Protein AF-E7G4P4-F1 (afdb_monomer_lite)

pLDDT: mean 81.63, std 19.31, range [31.91, 98.56]

Organism: NCBI:txid710394

Foldseek 3Di:
DDDDDPPPPPPPDPDPLNVQLPQQDDPVLCVVCVVVVCVLCVPVCVQDDPNHGNQLVSLVSCVVSVNHAWFAPDFDKAKEKEKEQFDQVLRVQLVCVLCVVVVDPDWDWPDWDDDDRMIMTMIIDGDRTHPSVNSSQVSSVVQQWHFPDKGDPDSRYIYTYTYHGDGHGVQADEDDPDPDDDDDDDQFDKHKHFDQDDDDDDDDDPDPQWDWDKDWGDDVVIIIIIGTDDDPDDDD

Structure (mmCIF, N/CA/C/O backbone):
data_AF-E7G4P4-F1
#
_entry.id   AF-E7G4P4-F1
#
loop_
_atom_site.group_PDB
_atom_site.id
_atom_site.type_symbol
_atom_site.label_atom_id
_atom_site.label_alt_id
_atom_site.label_comp_id
_atom_site.label_asym_id
_atom_site.label_entity_id
_atom_site.label_seq_id
_atom_site.pdbx_PDB_ins_code
_atom_site.Cartn_x
_atom_site.Cartn_y
_atom_site.Cartn_z
_atom_site.occupancy
_atom_site.B_iso_or_equiv
_atom_site.auth_seq_id
_atom_site.auth_comp_id
_atom_site.auth_asym_id
_atom_site.auth_atom_id
_atom_site.pdbx_PDB_model_num
ATOM 1 N N . MET A 1 1 ? 10.201 -24.405 56.773 1.00 38.22 1 MET A N 1
ATOM 2 C CA . MET A 1 1 ? 10.790 -24.643 55.438 1.00 38.22 1 MET A CA 1
ATOM 3 C C . MET A 1 1 ? 9.794 -24.123 54.411 1.00 38.22 1 MET A C 1
ATOM 5 O O . MET A 1 1 ? 8.608 -24.367 54.572 1.00 38.22 1 MET A O 1
ATOM 9 N N . VAL A 1 2 ? 10.263 -23.269 53.507 1.00 36.47 2 VAL A N 1
ATOM 10 C CA . VAL A 1 2 ? 9.512 -22.220 52.792 1.00 36.47 2 VAL A CA 1
ATOM 11 C C . VAL A 1 2 ? 8.480 -22.779 51.802 1.00 36.47 2 VAL A C 1
ATOM 13 O O . VAL A 1 2 ? 8.811 -23.623 50.976 1.00 36.47 2 VAL A O 1
ATOM 16 N N . LEU A 1 3 ? 7.244 -22.274 51.875 1.00 40.88 3 LEU A N 1
ATOM 17 C CA . LEU A 1 3 ? 6.165 -22.530 50.916 1.00 40.88 3 LEU A CA 1
ATOM 18 C C . LEU A 1 3 ? 6.365 -21.596 49.709 1.00 40.88 3 LEU A C 1
ATOM 20 O O . LEU A 1 3 ? 6.259 -20.376 49.831 1.00 40.88 3 LEU A O 1
ATOM 24 N N . LEU A 1 4 ? 6.736 -22.172 48.565 1.00 47.16 4 LEU A N 1
ATOM 25 C CA . LEU A 1 4 ? 7.008 -21.464 47.313 1.00 47.16 4 LEU A CA 1
ATOM 26 C C . LEU A 1 4 ? 5.696 -20.943 46.704 1.00 47.16 4 LEU A C 1
ATOM 28 O O . LEU A 1 4 ? 4.878 -21.714 46.208 1.00 47.16 4 LEU A O 1
ATOM 32 N N . ILE A 1 5 ? 5.504 -19.625 46.726 1.00 53.06 5 ILE A N 1
ATOM 33 C CA . ILE A 1 5 ? 4.454 -18.937 45.971 1.00 53.06 5 ILE A CA 1
ATOM 34 C C . ILE A 1 5 ? 4.956 -18.799 44.529 1.00 53.06 5 ILE A C 1
ATOM 36 O O . ILE A 1 5 ? 5.750 -17.914 44.217 1.00 53.06 5 ILE A O 1
ATOM 40 N N . THR A 1 6 ? 4.519 -19.685 43.635 1.00 53.31 6 THR A N 1
ATOM 41 C CA . THR A 1 6 ? 4.706 -19.507 42.190 1.00 53.31 6 THR A CA 1
ATOM 42 C C . THR A 1 6 ? 3.737 -18.435 41.698 1.00 53.31 6 THR A C 1
ATOM 44 O O . THR A 1 6 ? 2.567 -18.712 41.432 1.00 53.31 6 THR A O 1
ATOM 47 N N . ALA A 1 7 ? 4.216 -17.195 41.606 1.00 50.81 7 ALA A N 1
ATOM 48 C CA . ALA A 1 7 ? 3.506 -16.111 40.943 1.00 50.81 7 ALA A CA 1
ATOM 49 C C . ALA A 1 7 ? 3.406 -16.423 39.442 1.00 50.81 7 ALA A C 1
ATOM 51 O O . ALA A 1 7 ? 4.393 -16.396 38.706 1.00 50.81 7 ALA A O 1
ATOM 52 N N . PHE A 1 8 ? 2.194 -16.748 39.003 1.00 47.47 8 PHE A N 1
ATOM 53 C CA . PHE A 1 8 ? 1.823 -16.869 37.603 1.00 47.47 8 PHE A CA 1
ATOM 54 C C . PHE A 1 8 ? 1.889 -15.465 36.985 1.00 47.47 8 PHE A C 1
ATOM 56 O O . PHE A 1 8 ? 0.953 -14.674 37.096 1.00 47.47 8 PHE A O 1
ATOM 63 N N . TYR A 1 9 ? 3.028 -15.119 36.384 1.00 44.81 9 TYR A N 1
ATOM 64 C CA . TYR A 1 9 ? 3.150 -13.924 35.558 1.00 44.81 9 TYR A CA 1
ATOM 65 C C . TYR A 1 9 ? 2.280 -14.123 34.310 1.00 44.81 9 TYR A C 1
ATOM 67 O O . TYR A 1 9 ? 2.738 -14.632 33.289 1.00 44.81 9 TYR A O 1
ATOM 75 N N . PHE A 1 10 ? 1.006 -13.725 34.388 1.00 39.53 10 PHE A N 1
ATOM 76 C CA . PHE A 1 10 ? 0.197 -13.435 33.207 1.00 39.53 10 PHE A CA 1
ATOM 77 C C . PHE A 1 10 ? 0.850 -12.249 32.495 1.00 39.53 10 PHE A C 1
ATOM 79 O O . PHE A 1 10 ? 0.545 -11.085 32.751 1.00 39.53 10 PHE A O 1
ATOM 86 N N . CYS A 1 11 ? 1.798 -12.546 31.613 1.00 37.88 11 CYS A N 1
ATOM 87 C CA . CYS A 1 11 ? 2.271 -11.581 30.646 1.00 37.88 11 CYS A CA 1
ATOM 88 C C . CYS A 1 11 ? 1.096 -11.334 29.691 1.00 37.88 11 CYS A C 1
ATOM 90 O O . CYS A 1 11 ? 0.783 -12.170 28.844 1.00 37.88 11 CYS A O 1
ATOM 92 N N . LEU A 1 12 ? 0.386 -10.220 29.892 1.00 42.09 12 LEU A N 1
ATOM 93 C CA . LEU A 1 12 ? -0.592 -9.675 28.953 1.00 42.09 12 LEU A CA 1
ATOM 94 C C . LEU A 1 12 ? 0.151 -9.294 27.667 1.00 42.09 12 LEU A C 1
ATOM 96 O O . LEU A 1 12 ? 0.474 -8.131 27.437 1.00 42.09 12 LEU A O 1
ATOM 100 N N . SER A 1 13 ? 0.468 -10.288 26.840 1.00 50.25 13 SER A N 1
ATOM 101 C CA . SER A 1 13 ? 0.932 -10.046 25.482 1.00 50.25 13 SER A CA 1
ATOM 102 C C . SER A 1 13 ? -0.248 -9.470 24.709 1.00 50.25 13 SER A C 1
ATOM 104 O O . SER A 1 13 ? -1.281 -10.125 24.548 1.00 50.25 13 SER A O 1
ATOM 106 N N . ALA A 1 14 ? -0.139 -8.207 24.305 1.00 60.22 14 ALA A N 1
ATOM 107 C CA . ALA A 1 14 ? -1.125 -7.596 23.434 1.00 60.22 14 ALA A CA 1
ATOM 108 C C . ALA A 1 14 ? -1.144 -8.367 22.106 1.00 60.22 14 ALA A C 1
ATOM 110 O O . ALA A 1 14 ? -0.128 -8.451 21.419 1.00 60.22 14 ALA A O 1
ATOM 111 N N . ASP A 1 15 ? -2.299 -8.928 21.751 1.00 87.19 15 ASP A N 1
ATOM 112 C CA . ASP A 1 15 ? -2.486 -9.643 20.490 1.00 87.19 15 ASP A CA 1
ATOM 113 C C . ASP A 1 15 ? -2.140 -8.728 19.298 1.00 87.19 15 ASP A C 1
ATOM 115 O O . ASP A 1 15 ? -2.551 -7.559 19.242 1.00 87.19 15 ASP A O 1
ATOM 119 N N . ALA A 1 16 ? -1.345 -9.239 18.355 1.00 93.00 16 ALA A N 1
ATOM 120 C CA . ALA A 1 16 ? -0.846 -8.465 17.219 1.00 93.00 16 ALA A CA 1
ATOM 121 C C . ALA A 1 16 ? -1.998 -7.963 16.334 1.00 93.00 16 ALA A C 1
ATOM 123 O O . ALA A 1 16 ? -1.958 -6.828 15.851 1.00 93.00 16 ALA A O 1
ATOM 124 N N . LEU A 1 17 ? -3.056 -8.769 16.187 1.00 95.75 17 LEU A N 1
ATOM 125 C CA . LEU A 1 17 ? -4.287 -8.391 15.498 1.00 95.75 17 LEU A CA 1
ATOM 126 C C . LEU A 1 17 ? -4.986 -7.218 16.199 1.00 95.75 17 LEU A C 1
ATOM 128 O O . LEU A 1 17 ? -5.250 -6.200 15.559 1.00 95.75 17 LEU A O 1
ATOM 132 N N . ASP A 1 18 ? -5.223 -7.306 17.511 1.00 94.62 18 ASP A N 1
ATOM 133 C CA . ASP A 1 18 ? -5.839 -6.214 18.283 1.00 94.62 18 ASP A CA 1
ATOM 134 C C . ASP A 1 18 ? -5.014 -4.919 18.204 1.00 94.62 18 ASP A C 1
ATOM 136 O O . ASP A 1 18 ? -5.563 -3.822 18.056 1.00 94.62 18 ASP A O 1
ATOM 140 N N . THR A 1 19 ? -3.687 -5.040 18.268 1.00 94.75 19 THR A N 1
ATOM 141 C CA . THR A 1 19 ? -2.756 -3.913 18.127 1.00 94.75 19 THR A CA 1
ATOM 142 C C . THR A 1 19 ? -2.859 -3.288 16.737 1.00 94.75 19 THR A C 1
ATOM 144 O O . THR A 1 19 ? -2.968 -2.065 16.611 1.00 94.75 19 THR A O 1
ATOM 147 N N . LYS A 1 20 ? -2.903 -4.114 15.685 1.00 96.38 20 LYS A N 1
ATOM 148 C CA . LYS A 1 20 ? -3.058 -3.648 14.306 1.00 96.38 20 LYS A CA 1
ATOM 149 C C . LYS A 1 20 ? -4.397 -2.945 14.097 1.00 96.38 20 LYS A C 1
ATOM 151 O O . LYS A 1 20 ? -4.401 -1.835 13.573 1.00 96.38 20 LYS A O 1
ATOM 156 N N . ILE A 1 21 ? -5.508 -3.522 14.555 1.00 96.06 21 ILE A N 1
ATOM 157 C CA . ILE A 1 21 ? -6.842 -2.909 14.457 1.00 96.06 21 ILE A CA 1
ATOM 158 C C . ILE A 1 21 ? -6.844 -1.522 15.108 1.00 96.06 21 ILE A C 1
ATOM 160 O O . ILE A 1 21 ? -7.229 -0.544 14.467 1.00 96.06 21 ILE A O 1
ATOM 164 N N . LYS A 1 22 ? -6.352 -1.416 16.350 1.00 94.25 22 LYS A N 1
ATOM 165 C CA . LYS A 1 22 ? -6.259 -0.135 17.068 1.00 94.25 22 LYS A CA 1
ATOM 166 C C . LYS A 1 22 ? -5.391 0.878 16.327 1.00 94.25 22 LYS A C 1
ATOM 168 O O . LYS A 1 22 ? -5.732 2.049 16.307 1.00 94.25 22 LYS A O 1
ATOM 173 N N . SER A 1 23 ? -4.307 0.444 15.683 1.00 93.56 23 SER A N 1
ATOM 174 C CA . SER A 1 23 ? -3.418 1.346 14.937 1.00 93.56 23 SER A CA 1
ATOM 175 C C . SER A 1 23 ? -4.039 1.957 13.669 1.00 93.56 23 SER A C 1
ATOM 177 O O . SER A 1 23 ? -3.471 2.887 13.106 1.00 93.56 23 SER A O 1
ATOM 179 N N . LEU A 1 24 ? -5.185 1.447 13.198 1.00 95.44 24 LEU A N 1
ATOM 180 C CA . LEU A 1 24 ? -5.845 1.893 11.961 1.00 95.44 24 LEU A CA 1
ATOM 181 C C . LEU A 1 24 ? -7.046 2.821 12.199 1.00 95.44 24 LEU A C 1
ATOM 183 O O . LEU A 1 24 ? -7.685 3.275 11.242 1.00 95.44 24 LEU A O 1
ATOM 187 N N . MET A 1 25 ? -7.351 3.133 13.457 1.00 92.31 25 MET A N 1
ATOM 188 C CA . MET A 1 25 ? -8.482 3.972 13.838 1.00 92.31 25 MET A CA 1
ATOM 189 C C . MET A 1 25 ? -8.185 4.771 15.104 1.00 92.31 25 MET A C 1
ATOM 191 O O . MET A 1 25 ? -7.357 4.395 15.925 1.00 92.31 25 MET A O 1
ATOM 195 N N . ASP A 1 26 ? -8.898 5.875 15.282 1.00 90.50 26 ASP A N 1
ATOM 196 C CA . ASP A 1 26 ? -8.705 6.717 16.457 1.00 90.50 26 ASP A CA 1
ATOM 197 C C . ASP A 1 26 ? -9.340 6.057 17.696 1.00 90.50 26 ASP A C 1
ATOM 199 O O . ASP A 1 26 ? -10.330 5.323 17.597 1.00 90.50 26 ASP A O 1
ATOM 203 N N . HIS A 1 27 ? -8.791 6.339 18.881 1.00 91.81 27 HIS A N 1
ATOM 204 C CA . HIS A 1 27 ? -9.183 5.676 20.130 1.00 91.81 27 HIS A CA 1
ATOM 205 C C . HIS A 1 27 ? -10.694 5.743 20.403 1.00 91.81 27 HIS A C 1
ATOM 207 O O . HIS A 1 27 ? -11.305 4.738 20.759 1.00 91.81 27 HIS A O 1
ATOM 213 N N . THR A 1 28 ? -11.319 6.904 20.201 1.00 92.94 28 THR A N 1
ATOM 214 C CA . THR A 1 28 ? -12.768 7.083 20.377 1.00 92.94 28 THR A CA 1
ATOM 215 C C . THR A 1 28 ? -13.574 6.185 19.445 1.00 92.94 28 THR A C 1
ATOM 217 O O . THR A 1 28 ? -14.478 5.501 19.913 1.00 92.94 28 THR A O 1
ATOM 220 N N . PHE A 1 29 ? -13.214 6.110 18.159 1.00 93.38 29 PHE A N 1
ATOM 221 C CA . PHE A 1 29 ? -13.896 5.237 17.200 1.00 93.38 29 PHE A CA 1
ATOM 222 C C . PHE A 1 29 ? -13.772 3.759 17.592 1.00 93.38 29 PHE A 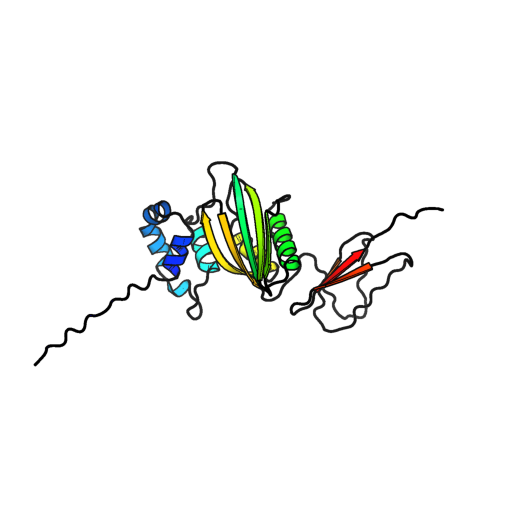C 1
ATOM 224 O O . PHE A 1 29 ? -14.764 3.031 17.541 1.00 93.38 29 PHE A O 1
ATOM 231 N N . TYR A 1 30 ? -12.586 3.331 18.043 1.00 95.19 30 TYR A N 1
ATOM 232 C CA . TYR A 1 30 ? -12.377 1.973 18.549 1.00 95.19 30 TYR A CA 1
ATOM 233 C C . TYR A 1 30 ? -13.266 1.674 19.761 1.00 95.19 30 TYR A C 1
ATOM 235 O O . TYR A 1 30 ? -13.955 0.657 19.772 1.00 95.19 30 TYR A O 1
ATOM 243 N N . GLN A 1 31 ? -13.288 2.553 20.770 1.00 95.75 31 GLN A N 1
ATOM 244 C CA . GLN A 1 31 ? -14.077 2.318 21.984 1.00 95.75 31 GLN A CA 1
ATOM 245 C C . GLN A 1 31 ? -15.579 2.281 21.693 1.00 95.75 31 GLN A C 1
ATOM 247 O O . GLN A 1 31 ? -16.265 1.379 22.170 1.00 95.75 31 GLN A O 1
ATOM 252 N N . THR A 1 32 ? -16.083 3.200 20.863 1.00 96.81 32 THR A N 1
ATOM 253 C CA . THR A 1 32 ? -17.497 3.224 20.459 1.00 96.81 32 THR A CA 1
ATOM 254 C C . THR A 1 32 ? -17.913 1.934 19.750 1.00 96.81 32 THR A C 1
ATOM 256 O O . THR A 1 32 ? -19.022 1.452 19.961 1.00 96.81 32 THR A O 1
ATOM 259 N N . ASN A 1 33 ? -17.023 1.340 18.949 1.00 97.00 33 ASN A N 1
ATOM 260 C CA . ASN A 1 33 ? -17.323 0.151 18.149 1.00 97.00 33 ASN A CA 1
ATOM 261 C C . ASN A 1 33 ? -16.757 -1.153 18.735 1.00 97.00 33 ASN A C 1
ATOM 263 O O . ASN A 1 33 ? -16.808 -2.190 18.075 1.00 97.00 33 ASN A O 1
ATOM 267 N N . LYS A 1 34 ? -16.233 -1.141 19.967 1.00 96.44 34 LYS A N 1
ATOM 268 C CA . LYS A 1 34 ? -15.442 -2.244 20.539 1.00 96.44 34 LYS A CA 1
ATOM 269 C C . LYS A 1 34 ? -16.142 -3.600 20.465 1.00 96.44 34 LYS A C 1
ATOM 271 O O . LYS A 1 34 ? -15.544 -4.571 20.012 1.00 96.44 34 LYS A O 1
ATOM 276 N N . ASN A 1 35 ? -17.412 -3.664 20.861 1.00 97.44 35 ASN A N 1
ATOM 277 C CA . ASN A 1 35 ? -18.180 -4.913 20.860 1.00 97.44 35 ASN A CA 1
ATOM 278 C C . ASN A 1 35 ? -18.401 -5.449 19.437 1.00 97.44 35 ASN A C 1
ATOM 280 O O . ASN A 1 35 ? -18.375 -6.658 19.211 1.00 97.44 35 ASN A O 1
ATOM 284 N N . PHE A 1 36 ? -18.604 -4.554 18.467 1.00 97.81 36 PHE A N 1
ATOM 285 C CA . PHE A 1 36 ? -18.764 -4.940 17.070 1.00 97.81 36 PHE A CA 1
ATOM 286 C C . PHE A 1 36 ? -17.437 -5.414 16.472 1.00 97.81 36 PHE A C 1
ATOM 288 O O . PHE A 1 36 ? -17.399 -6.476 15.858 1.00 97.81 36 PHE A O 1
ATOM 295 N N . ILE A 1 37 ? -16.336 -4.709 16.750 1.00 97.38 37 ILE A N 1
ATOM 296 C CA . ILE A 1 37 ? -14.979 -5.129 16.376 1.00 97.38 37 ILE A CA 1
ATOM 297 C C . ILE A 1 37 ? -14.689 -6.530 16.930 1.00 97.38 37 ILE A C 1
ATOM 299 O O . ILE A 1 37 ? -14.308 -7.420 16.179 1.00 97.38 37 ILE A O 1
ATOM 303 N N . GLN A 1 38 ? -14.939 -6.774 18.218 1.00 96.19 38 GLN A N 1
ATOM 304 C CA . GLN A 1 38 ? -14.729 -8.095 18.824 1.00 96.19 38 GLN A CA 1
ATOM 305 C C . GLN A 1 38 ? -15.545 -9.199 18.144 1.00 96.19 38 GLN A C 1
ATOM 307 O O . GLN A 1 38 ? -15.068 -10.323 18.015 1.00 96.19 38 GLN A O 1
ATOM 312 N N . ARG A 1 39 ? -16.757 -8.887 17.672 1.00 97.44 39 ARG A N 1
ATOM 313 C CA . ARG A 1 39 ? -17.583 -9.834 16.918 1.00 97.44 39 ARG A CA 1
ATOM 314 C C . ARG A 1 39 ? -16.999 -10.120 15.534 1.00 97.44 39 ARG A C 1
ATOM 316 O O . ARG A 1 39 ? -16.862 -11.291 15.184 1.00 97.44 39 ARG A O 1
ATOM 323 N N . VAL A 1 40 ? -16.625 -9.080 14.784 1.00 97.69 40 VAL A N 1
ATOM 324 C CA . VAL A 1 40 ? -16.016 -9.199 13.444 1.00 97.69 40 VAL A CA 1
ATOM 325 C C . VAL A 1 40 ? -14.713 -10.003 13.497 1.00 97.69 40 VAL A C 1
ATOM 327 O O . VAL A 1 40 ? -14.482 -10.855 12.646 1.00 97.69 40 VAL A O 1
ATOM 330 N N . PHE A 1 41 ? -13.893 -9.790 14.528 1.00 96.94 41 PHE A N 1
ATOM 331 C CA . PHE A 1 41 ? -12.584 -10.432 14.700 1.00 96.94 41 PHE A CA 1
ATOM 332 C C . PHE A 1 41 ? -12.595 -11.584 15.720 1.00 96.94 41 PHE A C 1
ATOM 334 O O . PHE A 1 41 ? -11.561 -11.926 16.290 1.00 96.94 41 PHE A O 1
ATOM 341 N N . SER A 1 42 ? -13.759 -12.195 15.957 1.00 95.50 42 SER A N 1
ATOM 342 C CA . SER A 1 42 ? -13.934 -13.292 16.923 1.00 95.50 42 SER A CA 1
ATOM 343 C C . SER A 1 42 ? -13.109 -14.535 16.575 1.00 95.50 42 SER A C 1
ATOM 345 O O . SER A 1 42 ? -12.540 -15.173 17.458 1.00 95.50 42 SER A O 1
ATOM 347 N N . HIS A 1 43 ? -12.994 -14.849 15.284 1.00 95.19 43 HIS A N 1
ATOM 348 C CA . HIS A 1 43 ? -12.211 -15.972 14.771 1.00 95.19 43 HIS A CA 1
ATOM 349 C C . HIS A 1 43 ? -10.796 -15.506 14.413 1.00 95.19 43 HIS A C 1
ATOM 351 O O . HIS A 1 43 ? -10.445 -15.396 13.238 1.00 95.19 43 HIS A O 1
ATOM 357 N N . LYS A 1 44 ? -9.990 -15.188 15.434 1.00 94.62 44 LYS A N 1
ATOM 358 C CA . LYS A 1 44 ? -8.666 -14.561 15.266 1.00 94.62 44 LYS A CA 1
ATOM 359 C C . LYS A 1 44 ? -7.737 -15.334 14.325 1.00 94.62 44 LYS A C 1
ATOM 361 O O . LYS A 1 44 ? -7.091 -14.714 13.487 1.00 94.62 44 LYS A O 1
ATOM 366 N N . GLU A 1 45 ? -7.742 -16.666 14.392 1.00 94.50 45 GLU A N 1
ATOM 367 C CA . GLU A 1 45 ? -6.904 -17.542 13.556 1.00 94.50 45 GLU A CA 1
ATOM 368 C C . GLU A 1 45 ? -7.103 -17.332 12.047 1.00 94.50 45 GLU A C 1
ATOM 370 O O . GLU A 1 45 ? -6.164 -17.480 11.271 1.00 94.50 45 GLU A O 1
ATOM 375 N N . ALA A 1 46 ? -8.291 -16.899 11.605 1.00 96.38 46 ALA A N 1
ATOM 376 C CA . ALA A 1 46 ? -8.558 -16.635 10.188 1.00 96.38 46 ALA A CA 1
ATOM 377 C C . ALA A 1 46 ? -7.696 -15.492 9.610 1.00 96.38 46 ALA A C 1
ATOM 379 O O . ALA A 1 46 ? -7.520 -15.391 8.390 1.00 96.38 46 ALA A O 1
ATOM 380 N N . PHE A 1 47 ? -7.151 -14.635 10.479 1.00 96.88 47 PHE A N 1
ATOM 381 C CA . PHE A 1 47 ? -6.298 -13.505 10.119 1.00 96.88 47 PHE A CA 1
ATOM 382 C C . PHE A 1 47 ? -4.808 -13.844 10.142 1.00 96.88 47 PHE A C 1
ATOM 384 O O . PHE A 1 47 ? -4.005 -12.978 9.807 1.00 96.88 47 PHE A O 1
ATOM 391 N N . TYR A 1 48 ? -4.428 -15.074 10.485 1.00 95.88 48 TYR A N 1
ATOM 392 C CA . TYR A 1 48 ? -3.041 -15.523 10.501 1.00 95.88 48 TYR A CA 1
ATOM 393 C C . TYR A 1 48 ? -2.804 -16.592 9.427 1.00 95.88 48 TYR A C 1
ATOM 395 O O . TYR A 1 48 ? -3.685 -17.377 9.089 1.00 95.88 48 TYR A O 1
ATOM 403 N N . GLU A 1 49 ? -1.593 -16.624 8.876 1.00 93.88 49 GLU A N 1
ATOM 404 C CA . GLU A 1 49 ? -1.090 -17.736 8.063 1.00 93.88 49 GLU A CA 1
ATOM 405 C C . GLU A 1 49 ? 0.318 -18.056 8.545 1.00 93.88 49 GLU A C 1
ATOM 407 O O . GLU A 1 49 ? 1.157 -17.160 8.637 1.00 93.88 49 GLU A O 1
ATOM 412 N N . GLN A 1 50 ? 0.563 -19.318 8.913 1.00 92.56 50 GLN A N 1
ATOM 413 C CA . GLN A 1 50 ? 1.852 -19.764 9.464 1.00 92.56 50 GLN A CA 1
ATOM 414 C C . GLN A 1 50 ? 2.337 -18.878 10.635 1.00 92.56 50 GLN A C 1
ATOM 416 O O . GLN A 1 50 ? 3.509 -18.527 10.729 1.00 92.56 50 GLN A O 1
ATOM 421 N N . GLY A 1 51 ? 1.410 -18.452 11.504 1.00 90.00 51 GLY A N 1
ATOM 422 C CA . GLY A 1 51 ? 1.697 -17.568 12.643 1.00 90.00 51 GLY A CA 1
ATOM 423 C C . GLY A 1 51 ? 1.932 -16.093 12.287 1.00 90.00 51 GLY A C 1
ATOM 424 O O . GLY A 1 51 ? 2.128 -15.274 13.181 1.00 90.00 51 GLY A O 1
ATOM 425 N N . THR A 1 52 ? 1.873 -15.722 11.006 1.00 92.00 52 THR A N 1
ATOM 426 C CA . THR A 1 52 ? 2.052 -14.342 10.535 1.00 92.00 52 THR A CA 1
ATOM 427 C C . THR A 1 52 ? 0.705 -13.677 10.280 1.00 92.00 52 THR A C 1
ATOM 429 O O . THR A 1 52 ? -0.130 -14.210 9.544 1.00 92.00 52 THR A O 1
ATOM 432 N N . LEU A 1 53 ? 0.499 -12.494 10.865 1.00 95.06 53 LEU A N 1
ATOM 433 C CA . LEU A 1 53 ? -0.711 -11.699 10.670 1.00 95.06 53 LEU A CA 1
ATOM 434 C C . LEU A 1 53 ? -0.834 -11.238 9.210 1.00 95.06 53 LEU A C 1
ATOM 436 O O . LEU A 1 53 ? 0.038 -10.555 8.677 1.00 95.06 53 LEU A O 1
ATOM 440 N N . GLN A 1 54 ? -1.964 -11.546 8.588 1.00 95.56 54 GLN A N 1
ATOM 441 C CA . GLN A 1 54 ? -2.267 -11.199 7.207 1.00 95.56 54 GLN A CA 1
ATOM 442 C C . GLN A 1 54 ? -2.929 -9.824 7.130 1.00 95.56 54 GLN A C 1
ATOM 444 O O . GLN A 1 54 ? -4.154 -9.695 7.212 1.00 95.56 54 GLN A O 1
ATOM 449 N N . ILE A 1 55 ? -2.119 -8.780 6.932 1.00 96.25 55 ILE A N 1
ATOM 450 C CA . ILE A 1 55 ? -2.582 -7.382 6.906 1.00 96.25 55 ILE A CA 1
ATOM 451 C C . ILE A 1 55 ? -3.716 -7.168 5.899 1.00 96.25 55 ILE A C 1
ATOM 453 O O . ILE A 1 55 ? -4.701 -6.510 6.234 1.00 96.25 55 ILE A O 1
ATOM 457 N N . GLN A 1 56 ? -3.637 -7.781 4.713 1.00 95.19 56 GLN A N 1
ATOM 458 C CA . GLN A 1 56 ? -4.688 -7.687 3.696 1.00 95.19 56 GLN A CA 1
ATOM 459 C C . GLN A 1 56 ? -6.049 -8.189 4.210 1.00 95.19 56 GLN A C 1
ATOM 461 O O . GLN A 1 56 ? -7.069 -7.544 3.966 1.00 95.19 56 GLN A O 1
ATOM 466 N N . LYS A 1 57 ? -6.081 -9.309 4.949 1.00 96.81 57 LYS A N 1
ATOM 467 C CA . LYS A 1 57 ? -7.327 -9.853 5.517 1.00 96.81 57 LYS A CA 1
ATOM 468 C C . LYS A 1 57 ? -7.916 -8.900 6.554 1.00 96.81 57 LYS A C 1
ATOM 470 O O . LYS A 1 57 ? -9.121 -8.661 6.549 1.00 96.81 57 LYS A O 1
ATOM 475 N N . VAL A 1 5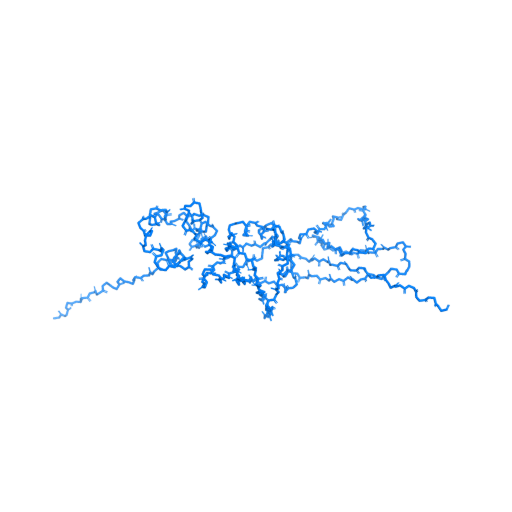8 ? -7.064 -8.307 7.394 1.00 97.69 58 VAL A N 1
ATOM 476 C CA . VAL A 1 58 ? -7.488 -7.341 8.419 1.00 97.69 58 VAL A CA 1
ATOM 477 C C . VAL A 1 58 ? -8.112 -6.100 7.781 1.00 97.69 58 VAL A C 1
ATOM 479 O O . VAL A 1 58 ? -9.219 -5.716 8.152 1.00 97.69 58 VAL A O 1
ATOM 482 N N . ILE A 1 59 ? -7.446 -5.482 6.799 1.00 97.19 59 ILE A N 1
ATOM 483 C CA . ILE A 1 59 ? -7.967 -4.261 6.159 1.00 97.19 59 ILE A CA 1
ATOM 484 C C . ILE A 1 59 ? -9.239 -4.523 5.347 1.00 97.19 59 ILE A C 1
ATOM 486 O O . ILE A 1 59 ? -10.123 -3.666 5.333 1.00 97.19 59 ILE A O 1
ATOM 490 N N . ASN A 1 60 ? -9.362 -5.700 4.722 1.00 97.25 60 ASN A N 1
ATOM 491 C CA . ASN A 1 60 ? -10.576 -6.101 4.015 1.00 97.25 60 ASN A CA 1
ATOM 492 C C . ASN A 1 60 ? -11.742 -6.229 4.999 1.00 97.25 60 ASN A C 1
ATOM 494 O O . ASN A 1 60 ? -12.753 -5.560 4.813 1.00 97.25 60 ASN A O 1
ATOM 498 N N . ALA A 1 61 ? -11.562 -6.974 6.096 1.00 97.94 61 ALA A N 1
ATOM 499 C CA . ALA A 1 61 ? -12.596 -7.136 7.115 1.00 97.94 61 ALA A CA 1
ATOM 500 C C . ALA A 1 61 ? -13.011 -5.794 7.738 1.00 97.94 61 ALA A C 1
ATOM 502 O O . ALA A 1 61 ? -14.204 -5.534 7.899 1.00 97.94 61 ALA A O 1
ATOM 503 N N . LEU A 1 62 ? -12.055 -4.906 8.041 1.00 97.31 62 LEU A N 1
ATOM 504 C CA . LEU A 1 62 ? -12.372 -3.563 8.533 1.00 97.31 62 LEU A CA 1
ATOM 505 C C . LEU A 1 62 ? -13.205 -2.773 7.519 1.00 97.31 62 LEU A C 1
ATOM 507 O O . LEU A 1 62 ? -14.209 -2.169 7.889 1.00 97.31 62 LEU A O 1
ATOM 511 N N . LYS A 1 63 ? -12.809 -2.770 6.243 1.00 95.88 63 LYS A N 1
ATOM 512 C CA . LYS A 1 63 ? -13.510 -2.021 5.198 1.00 95.88 63 LYS A CA 1
ATOM 513 C C . LYS A 1 63 ? -14.912 -2.576 4.935 1.00 95.88 63 LYS A C 1
ATOM 515 O O . LYS A 1 63 ? -15.864 -1.802 4.905 1.00 95.88 63 LYS A O 1
ATOM 520 N N . GLU A 1 64 ? -15.040 -3.887 4.761 1.00 96.88 64 GLU A N 1
ATOM 521 C CA . GLU A 1 64 ? -16.308 -4.571 4.461 1.00 96.88 64 GLU A CA 1
ATOM 522 C C . GLU A 1 64 ? -17.345 -4.384 5.572 1.00 96.88 64 GLU A C 1
ATOM 524 O O . GLU A 1 64 ? -18.538 -4.307 5.296 1.00 96.88 64 GLU A O 1
ATOM 529 N N . ASN A 1 65 ? -16.889 -4.223 6.817 1.00 97.19 65 ASN A N 1
ATOM 530 C CA . ASN A 1 65 ? -17.748 -3.976 7.974 1.00 97.19 65 ASN A CA 1
ATOM 531 C C . ASN A 1 65 ? -17.891 -2.482 8.330 1.00 97.19 65 ASN A C 1
ATOM 533 O O . ASN A 1 65 ? -18.412 -2.157 9.394 1.00 97.19 65 ASN A O 1
ATOM 537 N N . GLY A 1 66 ? -17.411 -1.552 7.494 1.00 94.88 66 GLY A N 1
ATOM 538 C CA . GLY A 1 66 ? -17.517 -0.107 7.758 1.00 94.88 66 GLY A CA 1
ATOM 539 C C . GLY A 1 66 ? -16.696 0.388 8.959 1.00 94.88 66 GLY A C 1
ATOM 540 O O . GLY A 1 66 ? -16.911 1.493 9.454 1.00 94.88 66 GLY A O 1
ATOM 541 N N . LEU A 1 67 ? -15.734 -0.410 9.423 1.00 96.00 67 LEU A N 1
ATOM 542 C CA . LEU A 1 67 ? -14.859 -0.143 10.568 1.00 96.00 67 LEU A CA 1
ATOM 543 C C . LEU A 1 67 ? -13.569 0.596 10.184 1.00 96.00 67 LEU A C 1
ATOM 545 O O . LEU A 1 67 ? -12.687 0.779 11.023 1.00 96.00 67 LEU A O 1
ATOM 549 N N . LEU A 1 68 ? -13.448 1.027 8.928 1.00 93.44 68 LEU A N 1
ATOM 550 C CA . LEU A 1 68 ? -12.308 1.789 8.435 1.00 93.44 68 LEU A CA 1
ATOM 551 C C . LEU A 1 68 ? -12.739 3.212 8.044 1.00 93.44 68 LEU A C 1
ATOM 553 O O . LEU A 1 68 ? -13.221 3.430 6.930 1.00 93.44 68 LEU A O 1
ATOM 557 N N . PRO A 1 69 ? -12.588 4.205 8.938 1.00 89.56 69 PRO A N 1
ATOM 558 C CA . PRO A 1 69 ? -13.028 5.561 8.650 1.00 89.56 69 PRO A CA 1
ATOM 559 C C . PRO A 1 69 ? -12.035 6.256 7.714 1.00 89.56 69 PRO A C 1
ATOM 561 O O . PRO A 1 69 ? -10.932 6.619 8.133 1.00 89.56 69 PRO A O 1
ATOM 564 N N . LEU A 1 70 ? -12.449 6.443 6.455 1.00 93.56 70 LEU A N 1
ATOM 565 C CA . LEU A 1 70 ? -11.655 7.082 5.395 1.00 93.56 70 LEU A CA 1
ATOM 566 C C . LEU A 1 70 ? -12.134 8.499 5.042 1.00 93.56 70 LEU A C 1
ATOM 568 O O . LEU A 1 70 ? -11.355 9.290 4.522 1.00 93.56 70 LEU A O 1
ATOM 572 N N . LYS A 1 71 ? -13.403 8.834 5.300 1.00 93.81 71 LYS A N 1
ATOM 573 C CA . LYS A 1 71 ? -14.011 10.104 4.874 1.00 93.81 71 LYS A CA 1
ATOM 574 C C . LYS A 1 71 ? -13.524 11.287 5.711 1.00 93.81 71 LYS A C 1
ATOM 576 O O . LYS A 1 71 ? -13.488 11.225 6.940 1.00 93.81 71 LYS A O 1
ATOM 581 N N . PHE A 1 72 ? -13.227 12.400 5.052 1.00 94.38 72 PHE A N 1
ATOM 582 C CA . PHE A 1 72 ? -12.928 13.677 5.689 1.00 94.38 72 PHE A CA 1
ATOM 583 C C . PHE A 1 72 ? -14.178 14.556 5.759 1.00 94.38 72 PHE A C 1
ATOM 585 O O . PHE A 1 72 ? -15.125 14.403 4.994 1.00 94.38 72 PHE A O 1
ATOM 592 N N . LYS A 1 73 ? -14.172 15.533 6.671 1.00 92.69 73 LYS A N 1
ATOM 593 C CA . LYS A 1 73 ? -15.274 16.505 6.788 1.00 92.69 73 LYS A CA 1
ATOM 594 C C . LYS A 1 73 ? -15.360 17.467 5.594 1.00 92.69 73 LYS A C 1
ATOM 596 O O . LYS A 1 73 ? -16.420 18.022 5.345 1.00 92.69 73 LYS A O 1
ATOM 601 N N . LYS A 1 74 ? -14.235 17.707 4.919 1.00 93.94 74 LYS A N 1
ATOM 602 C CA . LYS A 1 74 ? -14.085 18.591 3.756 1.00 93.94 74 LYS A CA 1
ATOM 603 C C . LYS A 1 74 ? -12.837 18.190 2.960 1.00 93.94 74 LYS A C 1
ATOM 605 O O . LYS A 1 74 ? -11.941 17.589 3.577 1.00 93.94 74 LYS A O 1
ATOM 610 N N . PRO A 1 75 ? -12.719 18.576 1.675 1.00 94.81 75 PRO A N 1
ATOM 611 C CA . PRO A 1 75 ? -11.481 18.422 0.920 1.00 94.81 75 PRO A CA 1
ATOM 612 C C . PRO A 1 75 ? -10.278 18.899 1.735 1.00 94.81 75 PRO A C 1
ATOM 614 O O . PRO A 1 75 ? -10.314 19.950 2.379 1.00 94.81 75 PRO A O 1
ATOM 617 N N . SER A 1 76 ? -9.238 18.079 1.800 1.00 94.62 76 SER A N 1
ATOM 618 C CA . SER A 1 76 ? -8.055 18.327 2.619 1.00 94.62 76 SER A CA 1
ATOM 619 C C . SER A 1 76 ? -6.813 17.737 1.965 1.00 94.62 76 SER A C 1
ATOM 621 O O . SER A 1 76 ? -6.914 16.817 1.158 1.00 94.62 76 SER A O 1
ATOM 623 N N . SER A 1 77 ? -5.644 18.240 2.362 1.00 95.19 77 SER A N 1
ATOM 624 C CA . SER A 1 77 ? -4.369 17.613 2.019 1.00 95.19 77 SER A CA 1
ATOM 625 C C . SER A 1 77 ? -4.191 16.324 2.826 1.00 95.19 77 SER A C 1
ATOM 627 O O . SER A 1 77 ? -4.218 16.347 4.059 1.00 95.19 77 SER A O 1
ATOM 629 N N . LEU A 1 78 ? -4.053 15.212 2.116 1.00 97.19 78 LEU A N 1
ATOM 630 C CA . LEU A 1 78 ? -3.707 13.888 2.610 1.00 97.19 78 LEU A CA 1
ATOM 631 C C . LEU A 1 78 ? -2.221 13.651 2.327 1.00 97.19 78 LEU A C 1
ATOM 633 O O . LEU A 1 78 ? -1.803 13.665 1.170 1.00 97.19 78 LEU A O 1
ATOM 637 N N . ARG A 1 79 ? -1.437 13.402 3.376 1.00 98.00 79 ARG A N 1
ATOM 638 C CA . ARG A 1 79 ? -0.047 12.956 3.273 1.00 98.00 79 ARG A CA 1
ATOM 639 C C . ARG A 1 79 ? -0.030 11.433 3.158 1.00 98.00 79 ARG A C 1
ATOM 641 O O . ARG A 1 79 ? -0.585 10.745 4.013 1.00 98.00 79 ARG A O 1
ATOM 648 N N . VAL A 1 80 ? 0.590 10.906 2.105 1.00 98.12 80 VAL A N 1
ATOM 649 C CA . VAL A 1 80 ? 0.742 9.455 1.921 1.00 98.12 80 VAL A CA 1
ATOM 650 C C . VAL A 1 80 ? 2.183 9.107 1.639 1.00 98.12 80 VAL A C 1
ATOM 652 O O . VAL A 1 80 ? 2.789 9.667 0.726 1.00 98.12 80 VAL A O 1
ATOM 655 N N . ARG A 1 81 ? 2.709 8.154 2.398 1.00 98.50 81 ARG A N 1
ATOM 656 C CA . ARG A 1 81 ? 4.053 7.619 2.245 1.00 98.50 81 ARG A CA 1
ATOM 657 C C . ARG A 1 81 ? 3.997 6.176 1.762 1.00 98.50 81 ARG A C 1
ATOM 659 O O . ARG A 1 81 ? 3.243 5.364 2.289 1.00 98.50 81 ARG A O 1
ATOM 666 N N . PHE A 1 82 ? 4.807 5.868 0.762 1.00 98.56 82 PHE A N 1
ATOM 667 C CA . PHE A 1 82 ? 4.961 4.532 0.200 1.00 98.56 82 PHE A CA 1
ATOM 668 C C . PHE A 1 82 ? 6.400 4.081 0.398 1.00 98.56 82 PHE A C 1
ATOM 670 O O . PHE A 1 82 ? 7.320 4.850 0.119 1.00 98.56 82 PHE A O 1
ATOM 677 N N . GLU A 1 83 ? 6.590 2.849 0.849 1.00 98.19 83 GLU A N 1
ATOM 678 C CA . GLU A 1 83 ? 7.896 2.276 1.163 1.00 98.19 83 GLU A CA 1
ATOM 679 C C . GLU A 1 83 ? 8.011 0.878 0.573 1.00 98.19 83 GLU A C 1
ATOM 681 O O . GLU A 1 83 ? 7.071 0.087 0.653 1.00 98.19 83 GLU A O 1
ATOM 686 N N . ALA A 1 84 ? 9.163 0.562 -0.008 1.00 96.44 84 ALA A N 1
ATOM 687 C CA . ALA A 1 84 ? 9.473 -0.787 -0.451 1.00 96.44 84 ALA A CA 1
ATOM 688 C C . ALA A 1 84 ? 10.982 -0.975 -0.591 1.00 96.44 84 ALA A C 1
ATOM 690 O O . ALA A 1 84 ? 11.706 -0.045 -0.958 1.00 96.44 84 ALA A O 1
ATOM 691 N N . LYS A 1 85 ? 11.434 -2.220 -0.419 1.00 93.25 85 LYS A N 1
ATOM 692 C CA . LYS A 1 85 ? 12.767 -2.632 -0.857 1.00 93.25 85 LYS A CA 1
ATOM 693 C C . LYS A 1 85 ? 12.783 -2.695 -2.379 1.00 93.25 85 LYS A C 1
ATOM 695 O O . LYS A 1 85 ? 12.373 -3.702 -2.955 1.00 93.25 85 LYS A O 1
ATOM 700 N N . THR A 1 86 ? 13.221 -1.627 -3.042 1.00 88.88 86 THR A N 1
ATOM 701 C CA . THR A 1 86 ? 13.275 -1.487 -4.508 1.00 88.88 86 THR A CA 1
ATOM 702 C C . THR A 1 86 ? 14.081 -0.247 -4.909 1.00 88.88 86 THR A C 1
ATOM 704 O O . THR A 1 86 ? 14.491 0.524 -4.044 1.00 88.88 86 THR A O 1
ATOM 707 N N . SER A 1 87 ? 14.289 -0.018 -6.210 1.00 88.12 87 SER A N 1
ATOM 708 C CA . SER A 1 87 ? 14.884 1.236 -6.688 1.00 88.12 87 SER A CA 1
ATOM 709 C C . SER A 1 87 ? 13.883 2.403 -6.596 1.00 88.12 87 SER A C 1
ATOM 711 O O . SER A 1 87 ? 12.686 2.207 -6.855 1.00 88.12 87 SER A O 1
ATOM 713 N N . PRO A 1 88 ? 14.333 3.643 -6.317 1.00 89.81 88 PRO A N 1
ATOM 714 C CA . PRO A 1 88 ? 13.434 4.792 -6.184 1.00 89.81 88 PRO A CA 1
ATOM 715 C C . PRO A 1 88 ? 12.611 5.045 -7.444 1.00 89.81 88 PRO A C 1
ATOM 717 O O . PRO A 1 88 ? 11.434 5.391 -7.376 1.00 89.81 88 PRO A O 1
ATOM 720 N N . LEU A 1 89 ? 13.213 4.827 -8.616 1.00 86.25 89 LEU A N 1
ATOM 721 C CA . LEU A 1 89 ? 12.550 5.041 -9.897 1.00 86.25 89 LEU A CA 1
ATOM 722 C C . LEU A 1 89 ? 11.433 4.015 -10.149 1.00 86.25 89 LEU A C 1
ATOM 724 O O . LEU A 1 89 ? 10.346 4.402 -10.585 1.00 86.25 89 LEU A O 1
ATOM 728 N N . LEU A 1 90 ? 11.661 2.732 -9.840 1.00 85.75 90 LEU A N 1
ATOM 729 C CA . LEU A 1 90 ? 10.626 1.700 -9.948 1.00 85.75 90 LEU A CA 1
ATOM 730 C C . LEU A 1 90 ? 9.467 1.984 -8.982 1.00 85.75 90 LEU A C 1
ATOM 732 O O . LEU A 1 90 ? 8.303 1.925 -9.387 1.00 85.75 90 LEU A O 1
ATOM 736 N N . LEU A 1 91 ? 9.774 2.369 -7.739 1.00 92.69 91 LEU A N 1
ATOM 737 C CA . LEU A 1 91 ? 8.762 2.747 -6.753 1.00 92.69 91 LEU A CA 1
ATOM 738 C C . LEU A 1 91 ? 7.920 3.936 -7.234 1.00 92.69 91 LEU A C 1
ATOM 740 O O . LEU A 1 91 ? 6.697 3.838 -7.308 1.00 92.69 91 LEU A O 1
ATOM 744 N N . LEU A 1 92 ? 8.565 5.040 -7.627 1.00 93.06 92 LEU A N 1
ATOM 745 C CA . LEU A 1 92 ? 7.884 6.253 -8.086 1.00 93.06 92 LEU A CA 1
ATOM 746 C C . LEU A 1 92 ? 7.004 6.002 -9.310 1.00 93.06 92 LEU A C 1
ATOM 748 O O . LEU A 1 92 ? 5.896 6.534 -9.389 1.00 93.06 92 LEU A O 1
ATOM 752 N N . LYS A 1 93 ? 7.472 5.193 -10.267 1.00 88.81 93 LYS A N 1
ATOM 753 C CA . LYS A 1 93 ? 6.681 4.853 -11.453 1.00 88.81 93 LYS A CA 1
ATOM 754 C C . LYS A 1 93 ? 5.463 4.007 -11.089 1.00 88.81 93 LYS A C 1
ATOM 756 O O . LYS A 1 93 ? 4.370 4.287 -11.579 1.00 88.81 93 LYS A O 1
ATOM 761 N N . THR A 1 94 ? 5.642 3.022 -10.212 1.00 92.00 94 THR A N 1
ATOM 762 C CA . THR A 1 94 ? 4.546 2.176 -9.722 1.00 92.00 94 THR A CA 1
ATOM 763 C C . THR A 1 94 ? 3.491 3.021 -9.016 1.00 92.00 94 THR A C 1
ATOM 765 O O . THR A 1 94 ? 2.319 2.959 -9.379 1.00 92.00 94 THR A O 1
ATOM 768 N N . ILE A 1 95 ? 3.908 3.888 -8.087 1.00 95.62 95 ILE A N 1
ATOM 769 C CA . ILE A 1 95 ? 3.007 4.799 -7.370 1.00 95.62 95 ILE A CA 1
ATOM 770 C C . ILE A 1 95 ? 2.251 5.691 -8.351 1.00 95.62 95 ILE A C 1
ATOM 772 O O . ILE A 1 95 ? 1.034 5.811 -8.247 1.00 95.62 95 ILE A O 1
ATOM 776 N N . ARG A 1 96 ? 2.941 6.275 -9.341 1.00 92.75 96 ARG A N 1
ATOM 777 C CA . ARG A 1 96 ? 2.293 7.120 -10.351 1.00 92.75 96 ARG A CA 1
ATOM 778 C C . ARG A 1 96 ? 1.217 6.369 -11.131 1.00 92.75 96 ARG A C 1
ATOM 780 O O . ARG A 1 96 ? 0.116 6.890 -11.280 1.00 92.75 96 ARG A O 1
ATOM 787 N N . GLY A 1 97 ? 1.515 5.155 -11.593 1.00 91.25 97 GLY A N 1
ATOM 788 C CA . GLY A 1 97 ? 0.551 4.321 -12.314 1.00 91.25 97 GLY A CA 1
ATOM 789 C C . GLY A 1 97 ? -0.653 3.931 -11.453 1.00 91.25 97 GLY A C 1
ATOM 790 O O . GLY A 1 97 ? -1.793 4.002 -11.914 1.00 91.25 97 GLY A O 1
ATOM 791 N N . VAL A 1 98 ? -0.418 3.578 -10.186 1.00 95.31 98 VAL A N 1
ATOM 792 C CA . VAL A 1 98 ? -1.487 3.230 -9.241 1.00 95.31 98 VAL A CA 1
ATOM 793 C C . VAL A 1 98 ? -2.366 4.439 -8.922 1.00 95.31 98 VAL A C 1
ATOM 795 O O . VAL A 1 98 ? -3.582 4.344 -9.058 1.00 95.31 9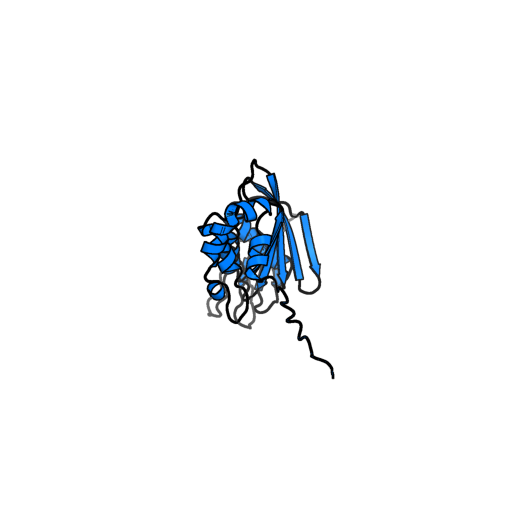8 VAL A O 1
ATOM 798 N N . LEU A 1 99 ? -1.782 5.584 -8.556 1.00 94.94 99 LEU A N 1
ATOM 799 C CA . LEU A 1 99 ? -2.540 6.802 -8.247 1.00 94.94 99 LEU A CA 1
ATOM 800 C C . LEU A 1 99 ? -3.325 7.304 -9.466 1.00 94.94 99 LEU A C 1
ATOM 802 O O . LEU A 1 99 ? -4.492 7.664 -9.330 1.00 94.94 99 LEU A O 1
ATOM 806 N N . SER A 1 100 ? -2.737 7.239 -10.664 1.00 92.50 100 SER A N 1
ATOM 807 C CA . SER A 1 100 ? -3.444 7.550 -11.911 1.00 92.50 100 SER A CA 1
ATOM 808 C C . SER A 1 100 ? -4.629 6.606 -12.150 1.00 92.50 100 SER A C 1
ATOM 810 O O . SER A 1 100 ? -5.723 7.074 -12.457 1.00 92.50 100 SER A O 1
ATOM 812 N N . SER A 1 101 ? -4.463 5.301 -11.899 1.00 93.06 101 SER A N 1
ATOM 813 C CA . SER A 1 101 ? -5.552 4.311 -11.992 1.00 93.06 101 SER A CA 1
ATOM 814 C C . SER A 1 101 ? -6.668 4.535 -10.962 1.00 93.06 101 SER A C 1
ATOM 816 O O . SER A 1 101 ? -7.785 4.065 -11.156 1.00 93.06 101 SER A O 1
ATOM 818 N N . MET A 1 102 ? -6.378 5.243 -9.867 1.00 93.19 102 MET A N 1
ATOM 819 C CA . MET A 1 102 ? -7.361 5.667 -8.863 1.00 93.19 102 MET A CA 1
ATOM 820 C C . MET A 1 102 ? -7.993 7.035 -9.179 1.00 93.19 102 MET A C 1
ATOM 822 O O . MET A 1 102 ? -8.808 7.514 -8.397 1.00 93.19 102 MET A O 1
ATOM 826 N N . GLY A 1 103 ? -7.635 7.663 -10.304 1.00 91.50 103 GLY A N 1
ATOM 827 C CA . GLY A 1 103 ? -8.196 8.939 -10.755 1.00 91.50 103 GLY A CA 1
ATOM 828 C C . GLY A 1 103 ? -7.410 10.184 -10.333 1.00 91.50 103 GLY A C 1
ATOM 829 O O . GLY A 1 103 ? -7.857 11.300 -10.592 1.00 91.50 103 GLY A O 1
ATOM 830 N N . TYR A 1 104 ? -6.235 10.039 -9.713 1.00 90.88 104 TYR A N 1
ATOM 831 C CA . TYR A 1 104 ? -5.394 11.183 -9.354 1.00 90.88 104 TYR A CA 1
ATOM 832 C C . TYR A 1 104 ? -4.494 11.575 -10.531 1.00 90.88 104 TYR A C 1
ATOM 834 O O . TYR A 1 104 ? -3.542 10.870 -10.859 1.00 90.88 104 TYR A O 1
ATOM 842 N N . ALA A 1 105 ? -4.782 12.717 -11.159 1.00 81.62 105 ALA A N 1
ATOM 843 C CA . ALA A 1 105 ? -4.011 13.219 -12.301 1.00 81.62 105 ALA A CA 1
ATOM 844 C C . ALA A 1 105 ? -2.740 13.986 -11.893 1.00 81.62 105 ALA A C 1
ATOM 846 O O . ALA A 1 105 ? -1.721 13.907 -12.577 1.00 81.62 105 ALA A O 1
ATOM 847 N N . TYR A 1 106 ? -2.786 14.720 -10.776 1.00 83.94 106 TYR A N 1
ATOM 848 C CA . TYR A 1 106 ? -1.666 15.521 -10.284 1.00 83.94 106 TYR A CA 1
ATOM 849 C C . TYR A 1 106 ? -1.497 15.366 -8.776 1.00 83.94 106 TYR A C 1
ATOM 851 O O . TYR A 1 106 ? -2.462 15.462 -8.017 1.00 83.94 106 TYR A O 1
ATOM 859 N N . PHE A 1 107 ? -0.256 15.140 -8.352 1.00 90.56 107 PHE A N 1
ATOM 860 C CA . PHE A 1 107 ? 0.110 14.992 -6.951 1.00 90.56 107 PHE A CA 1
ATOM 861 C C . PHE A 1 107 ? 1.575 15.401 -6.741 1.00 90.56 107 PHE A C 1
ATOM 863 O O . PHE A 1 107 ? 2.471 14.800 -7.342 1.00 90.56 107 PHE A O 1
ATOM 870 N N . PRO A 1 108 ? 1.854 16.431 -5.923 1.00 91.94 108 PRO A N 1
ATOM 871 C CA . PRO A 1 108 ? 3.222 16.821 -5.624 1.00 91.94 108 PRO A CA 1
ATOM 872 C C . PRO A 1 108 ? 3.930 15.752 -4.788 1.00 91.94 108 PRO A C 1
ATOM 874 O O . PRO A 1 108 ? 3.378 15.197 -3.832 1.00 91.94 108 PRO A O 1
ATOM 877 N N . ILE A 1 109 ? 5.187 15.501 -5.148 1.00 94.50 109 ILE A N 1
ATOM 878 C CA . ILE A 1 109 ? 6.127 14.724 -4.344 1.00 94.50 109 ILE A CA 1
ATOM 879 C C . ILE A 1 109 ? 6.666 15.657 -3.260 1.00 94.50 109 ILE A C 1
ATOM 881 O O . ILE A 1 109 ? 7.215 16.709 -3.574 1.00 94.50 109 ILE A O 1
ATOM 885 N N . LEU A 1 110 ? 6.501 15.275 -1.997 1.00 95.38 110 LEU A N 1
ATOM 886 C CA . LEU A 1 110 ? 7.055 16.003 -0.856 1.00 95.38 110 LEU A CA 1
ATOM 887 C C . LEU A 1 110 ? 8.481 15.557 -0.546 1.00 95.38 110 LEU A C 1
ATOM 889 O O . LEU A 1 110 ? 9.311 16.364 -0.148 1.00 95.38 110 LEU A O 1
ATOM 893 N N . GLU A 1 111 ? 8.746 14.260 -0.683 1.00 96.88 111 GLU A N 1
ATOM 894 C CA . GLU A 1 111 ? 9.995 13.655 -0.238 1.00 96.88 111 GLU A CA 1
ATOM 895 C C . GLU A 1 111 ? 10.252 12.358 -1.002 1.00 96.88 111 GLU A C 1
ATOM 897 O O . GLU A 1 111 ? 9.322 11.586 -1.246 1.00 96.88 111 GLU A O 1
ATOM 902 N N . VAL A 1 112 ? 11.514 12.107 -1.345 1.00 96.00 112 VAL A N 1
ATOM 903 C CA . VAL A 1 112 ? 11.994 10.813 -1.834 1.00 96.00 112 VAL A CA 1
ATOM 904 C C . VAL A 1 112 ? 13.260 10.490 -1.071 1.00 96.00 112 VAL A C 1
ATOM 906 O O . VAL A 1 112 ? 14.178 11.306 -1.035 1.00 96.00 112 VAL A O 1
ATOM 909 N N . THR A 1 113 ? 13.319 9.302 -0.484 1.00 95.81 113 THR A N 1
ATOM 910 C CA . THR A 1 113 ? 14.536 8.816 0.160 1.00 95.81 113 THR A CA 1
ATOM 911 C C . THR A 1 113 ? 14.922 7.467 -0.408 1.00 95.81 113 THR A C 1
ATOM 913 O O . THR A 1 113 ? 14.075 6.676 -0.834 1.00 95.81 113 THR A O 1
ATOM 916 N N . HIS A 1 114 ? 16.224 7.220 -0.416 1.00 93.56 114 HIS A N 1
ATOM 917 C CA . HIS A 1 114 ? 16.796 5.942 -0.779 1.00 93.56 114 HIS A CA 1
ATOM 918 C C . HIS A 1 114 ? 17.963 5.661 0.149 1.00 93.56 114 HIS A C 1
ATOM 920 O O . HIS A 1 114 ? 18.887 6.470 0.232 1.00 93.56 114 HIS A O 1
ATOM 926 N N . ASN A 1 115 ? 17.908 4.541 0.856 1.00 91.06 115 ASN A N 1
ATOM 927 C CA . ASN A 1 115 ? 19.012 4.073 1.672 1.00 91.06 115 ASN A CA 1
ATOM 928 C C . ASN A 1 115 ? 19.259 2.602 1.354 1.00 91.06 115 ASN A C 1
ATOM 930 O O . ASN A 1 115 ? 18.398 1.768 1.625 1.00 91.06 115 ASN A O 1
ATOM 934 N N . GLN A 1 116 ? 20.424 2.308 0.775 1.00 85.62 116 GLN A N 1
ATOM 935 C CA . GLN A 1 116 ? 20.800 0.977 0.296 1.00 85.62 116 GLN A CA 1
ATOM 936 C C . GLN A 1 116 ? 19.752 0.404 -0.668 1.00 85.62 116 GLN A C 1
ATOM 938 O O . GLN A 1 116 ? 19.736 0.764 -1.838 1.00 85.62 116 GLN A O 1
ATOM 943 N N . ASP A 1 117 ? 18.857 -0.447 -0.172 1.00 85.81 117 ASP A N 1
ATOM 944 C CA . ASP A 1 117 ? 17.801 -1.086 -0.951 1.00 85.81 117 ASP A CA 1
ATOM 945 C C . ASP A 1 117 ? 16.395 -0.612 -0.589 1.00 85.81 117 ASP A C 1
ATOM 947 O O . ASP A 1 117 ? 15.448 -0.981 -1.286 1.00 85.81 117 ASP A O 1
ATOM 951 N N . ASP A 1 118 ? 16.250 0.196 0.461 1.00 92.31 118 ASP A N 1
ATOM 952 C CA . ASP A 1 118 ? 14.980 0.740 0.917 1.00 92.31 118 ASP A CA 1
ATOM 953 C C . ASP A 1 118 ? 14.710 2.072 0.218 1.00 92.31 118 ASP A C 1
ATOM 955 O O . ASP A 1 118 ? 15.484 3.030 0.299 1.00 92.31 118 ASP A O 1
ATOM 959 N N . SER A 1 119 ? 13.593 2.132 -0.500 1.00 96.50 119 SER A N 1
ATOM 960 C CA . SER A 1 119 ? 13.109 3.347 -1.142 1.00 96.50 119 SER A CA 1
ATOM 961 C C . SER A 1 119 ? 11.817 3.796 -0.500 1.00 96.50 119 SER A C 1
ATOM 963 O O . SER A 1 119 ? 10.950 2.982 -0.171 1.00 96.50 119 SER A O 1
ATOM 965 N N . SER A 1 120 ? 11.652 5.109 -0.395 1.00 98.06 120 SER A N 1
ATOM 966 C CA . SER A 1 120 ? 10.385 5.688 0.010 1.00 98.06 120 SER A CA 1
ATOM 967 C C . SER A 1 120 ? 10.056 6.958 -0.747 1.00 98.06 120 SER A C 1
ATOM 969 O O . SER A 1 120 ? 10.944 7.700 -1.167 1.00 98.06 120 SER A O 1
ATOM 971 N N . ALA A 1 121 ? 8.763 7.207 -0.913 1.00 98.06 121 ALA A N 1
ATOM 972 C CA . ALA A 1 121 ? 8.266 8.432 -1.506 1.00 98.06 121 ALA A CA 1
ATOM 973 C C . ALA A 1 121 ? 7.010 8.904 -0.777 1.00 98.06 121 ALA A C 1
ATOM 975 O O . ALA A 1 121 ? 6.086 8.123 -0.534 1.00 98.06 121 ALA A O 1
ATOM 976 N N . THR A 1 122 ? 6.981 10.192 -0.452 1.00 98.50 122 THR A N 1
ATOM 977 C CA . THR A 1 122 ? 5.861 10.840 0.223 1.00 98.50 122 THR A CA 1
ATOM 978 C C . THR A 1 122 ? 5.196 11.849 -0.703 1.00 98.50 122 THR A C 1
ATOM 980 O O . THR A 1 122 ? 5.871 12.640 -1.358 1.00 98.50 122 THR A O 1
ATOM 983 N N . PHE A 1 123 ? 3.868 11.853 -0.719 1.00 97.69 123 PHE A N 1
ATOM 984 C CA . PHE A 1 123 ? 3.037 12.685 -1.584 1.00 97.69 123 PHE A CA 1
ATOM 985 C C . PHE A 1 123 ? 2.009 13.462 -0.770 1.00 97.69 123 PHE A C 1
ATOM 987 O O . PHE A 1 123 ? 1.607 13.021 0.309 1.00 97.69 123 PHE A O 1
ATOM 994 N N . ALA A 1 124 ? 1.551 14.587 -1.319 1.00 96.81 124 ALA A N 1
ATOM 995 C CA . ALA A 1 124 ? 0.336 15.256 -0.863 1.00 96.81 124 ALA A CA 1
ATOM 996 C C . ALA A 1 124 ? -0.777 15.110 -1.906 1.00 96.81 124 ALA A C 1
ATOM 998 O O . ALA A 1 124 ? -0.558 15.327 -3.096 1.00 96.81 124 ALA A O 1
ATOM 999 N N . LEU A 1 125 ? -1.979 14.764 -1.451 1.00 95.38 125 LEU A N 1
ATOM 1000 C CA . LEU A 1 125 ? -3.174 14.599 -2.275 1.00 95.38 125 LEU A CA 1
ATOM 1001 C C . LEU A 1 125 ? -4.285 15.503 -1.746 1.00 95.38 125 LEU A C 1
ATOM 1003 O O . LEU A 1 125 ? -4.653 15.395 -0.582 1.00 95.38 125 LEU A O 1
ATOM 1007 N N . THR A 1 126 ? -4.864 16.358 -2.586 1.00 93.81 126 THR A N 1
ATOM 1008 C CA . THR A 1 126 ? -6.079 17.096 -2.212 1.00 93.81 126 THR A CA 1
ATOM 1009 C C . THR A 1 126 ? -7.291 16.215 -2.481 1.00 93.81 126 THR A C 1
ATOM 1011 O O . THR A 1 126 ? -7.601 15.918 -3.631 1.00 93.81 126 THR A O 1
ATOM 1014 N N . THR A 1 127 ? -7.964 15.759 -1.427 1.00 94.69 127 THR A N 1
ATOM 1015 C CA . THR A 1 127 ? -9.065 14.792 -1.546 1.00 94.69 127 THR A CA 1
ATOM 1016 C C . THR A 1 127 ? -10.029 14.875 -0.361 1.00 94.69 127 THR A C 1
ATOM 1018 O O . THR A 1 127 ? -9.715 15.464 0.673 1.00 94.69 127 THR A O 1
ATOM 1021 N N . GLU A 1 128 ? -11.227 14.316 -0.517 1.00 94.94 128 GLU A N 1
ATOM 1022 C CA . GLU A 1 128 ? -12.244 14.196 0.537 1.00 94.94 128 GLU A CA 1
ATOM 1023 C C . GLU A 1 128 ? -12.167 12.871 1.302 1.00 94.94 128 GLU A C 1
ATOM 1025 O O . GLU A 1 128 ? -12.849 12.707 2.313 1.00 94.94 128 GLU A O 1
ATOM 1030 N N . TYR A 1 129 ? -11.352 11.926 0.834 1.00 94.94 129 TYR A N 1
ATOM 1031 C CA . TYR A 1 129 ? -11.229 10.593 1.410 1.00 94.94 129 TYR A CA 1
ATOM 1032 C C . TYR A 1 129 ? -9.759 10.183 1.478 1.00 94.94 129 TYR A C 1
ATOM 1034 O O . TYR A 1 129 ? -8.982 10.458 0.567 1.00 94.94 129 TYR A O 1
ATOM 1042 N N . ALA A 1 130 ? -9.374 9.471 2.536 1.00 95.19 130 ALA A N 1
ATOM 1043 C CA . ALA A 1 130 ? -8.139 8.704 2.528 1.00 95.19 130 ALA A CA 1
ATOM 1044 C C . ALA A 1 130 ? -8.167 7.697 1.365 1.00 95.19 130 ALA A C 1
ATOM 1046 O O . ALA A 1 130 ? -9.237 7.223 0.973 1.00 95.19 130 ALA A O 1
ATOM 1047 N N . LEU A 1 131 ? -6.990 7.371 0.821 1.00 95.88 131 LEU A N 1
ATOM 1048 C CA . LEU A 1 131 ? -6.879 6.333 -0.203 1.00 95.88 131 LEU A CA 1
ATOM 1049 C C . LEU A 1 131 ? -7.493 5.040 0.326 1.00 95.88 131 LEU A C 1
ATOM 1051 O O . LEU A 1 131 ? -7.156 4.614 1.427 1.00 95.88 131 LEU A O 1
ATOM 1055 N N . ASP A 1 132 ? -8.370 4.419 -0.460 1.00 95.62 132 ASP A N 1
ATOM 1056 C CA . ASP A 1 132 ? -8.911 3.103 -0.139 1.00 95.62 132 ASP A CA 1
ATOM 1057 C C . ASP A 1 132 ? -7.765 2.078 -0.119 1.00 95.62 132 ASP A C 1
ATOM 1059 O O . ASP A 1 132 ? -7.248 1.729 -1.188 1.00 95.62 132 ASP A O 1
ATOM 1063 N N . PRO A 1 133 ? -7.363 1.568 1.061 1.00 96.31 133 PRO A N 1
ATOM 1064 C CA . PRO A 1 133 ? -6.170 0.740 1.164 1.00 96.31 133 PRO A CA 1
ATOM 1065 C C . PRO A 1 133 ? -6.357 -0.627 0.505 1.00 96.31 133 PRO A C 1
ATOM 1067 O O . PRO A 1 133 ? -5.380 -1.238 0.080 1.00 96.31 133 PRO A O 1
ATOM 1070 N N . THR A 1 134 ? -7.599 -1.103 0.363 1.00 96.69 134 THR A N 1
ATOM 1071 C CA . THR A 1 134 ? -7.886 -2.386 -0.293 1.00 96.69 134 THR A CA 1
ATOM 1072 C C . THR A 1 134 ? -7.764 -2.272 -1.812 1.00 96.69 134 THR A C 1
ATOM 1074 O O . THR A 1 134 ? -7.139 -3.122 -2.447 1.00 96.69 134 THR A O 1
ATOM 1077 N N . LEU A 1 135 ? -8.294 -1.191 -2.402 1.00 96.69 135 LEU A N 1
ATOM 1078 C CA . LEU A 1 135 ? -8.142 -0.909 -3.830 1.00 96.69 135 LEU A CA 1
ATOM 1079 C C . LEU A 1 135 ? -6.678 -0.621 -4.165 1.00 96.69 135 LEU A C 1
ATOM 1081 O O . LEU A 1 135 ? -6.153 -1.162 -5.137 1.00 96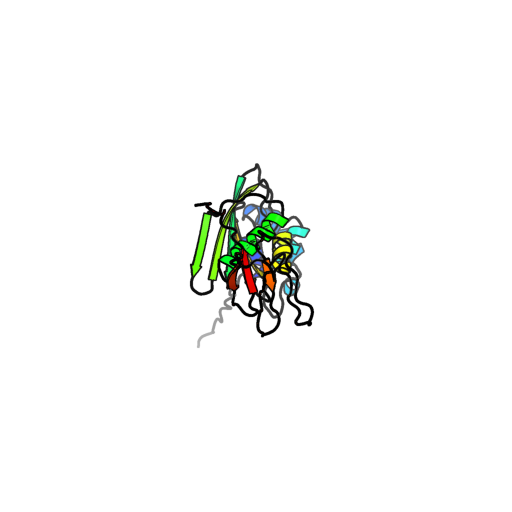.69 135 LEU A O 1
ATOM 1085 N N . LEU A 1 136 ? -6.016 0.187 -3.336 1.00 97.44 136 LEU A N 1
ATOM 1086 C CA . LEU A 1 136 ? -4.604 0.509 -3.478 1.00 97.44 136 LEU A CA 1
ATOM 1087 C C . LEU A 1 136 ? -3.754 -0.768 -3.481 1.00 97.44 136 LEU A C 1
ATOM 1089 O O . LEU A 1 136 ? -3.032 -1.012 -4.445 1.00 97.44 136 LEU A O 1
ATOM 1093 N N . ALA A 1 137 ? -3.895 -1.625 -2.464 1.00 97.06 137 ALA A N 1
ATOM 1094 C CA . ALA A 1 137 ? -3.154 -2.881 -2.381 1.00 97.06 137 ALA A CA 1
ATOM 1095 C C . ALA A 1 137 ? -3.416 -3.790 -3.591 1.00 97.06 137 ALA A C 1
ATOM 1097 O O . ALA A 1 137 ? -2.478 -4.337 -4.166 1.00 97.06 137 ALA A O 1
ATOM 1098 N N . LYS A 1 138 ? -4.671 -3.878 -4.056 1.00 96.50 138 LYS A N 1
ATOM 1099 C CA . LYS A 1 138 ? -5.031 -4.624 -5.272 1.00 96.50 138 LYS A CA 1
ATOM 1100 C C . LYS A 1 138 ? -4.326 -4.083 -6.521 1.00 96.50 138 LYS A C 1
ATOM 1102 O O . LYS A 1 138 ? -3.902 -4.867 -7.367 1.00 96.50 138 LYS A O 1
ATOM 1107 N N . LEU A 1 139 ? -4.218 -2.763 -6.671 1.00 96.19 139 LEU A N 1
ATOM 1108 C CA . LEU A 1 139 ? -3.544 -2.141 -7.815 1.00 96.19 139 LEU A CA 1
ATOM 1109 C C . LEU A 1 139 ? -2.022 -2.322 -7.753 1.00 96.19 139 LEU A C 1
ATOM 1111 O O . LEU A 1 139 ? -1.420 -2.625 -8.781 1.00 96.19 139 LEU A O 1
ATOM 1115 N N . PHE A 1 140 ? -1.414 -2.223 -6.568 1.00 95.94 140 PHE A N 1
ATOM 1116 C CA . PHE A 1 140 ? 0.003 -2.543 -6.357 1.00 95.94 140 PHE A CA 1
ATOM 1117 C C . PHE A 1 140 ? 0.310 -4.023 -6.629 1.00 95.94 140 PHE A C 1
ATOM 1119 O O . PHE A 1 140 ? 1.301 -4.327 -7.293 1.00 95.94 140 PHE A O 1
ATOM 1126 N N . ALA A 1 141 ? -0.575 -4.941 -6.229 1.00 94.19 141 ALA A N 1
ATOM 1127 C CA . ALA A 1 141 ? -0.408 -6.373 -6.478 1.00 94.19 141 ALA A CA 1
ATOM 1128 C C . ALA A 1 141 ? -0.347 -6.705 -7.976 1.00 94.19 141 ALA A C 1
ATOM 1130 O O . ALA A 1 141 ? 0.460 -7.536 -8.391 1.00 94.19 141 ALA A O 1
ATOM 1131 N N . LYS A 1 142 ? -1.113 -5.994 -8.819 1.00 91.50 142 LYS A N 1
ATOM 1132 C CA . LYS A 1 142 ? -1.012 -6.118 -10.289 1.00 91.50 142 LYS A CA 1
ATOM 1133 C C . LYS A 1 142 ? 0.369 -5.729 -10.831 1.00 91.50 142 LYS A C 1
ATOM 1135 O O . LYS A 1 142 ? 0.746 -6.195 -11.901 1.00 91.50 142 LYS A O 1
ATOM 1140 N N . GLN A 1 143 ? 1.103 -4.895 -10.097 1.00 89.50 143 GLN A N 1
ATOM 1141 C CA . GLN A 1 143 ? 2.463 -4.449 -10.409 1.00 89.50 143 GLN A CA 1
ATOM 1142 C C . GLN A 1 143 ? 3.537 -5.274 -9.673 1.00 89.50 143 GLN A C 1
ATOM 1144 O O . GLN A 1 143 ? 4.712 -4.923 -9.708 1.00 89.50 143 GLN A O 1
ATOM 1149 N N . GLY A 1 144 ? 3.163 -6.361 -8.985 1.00 89.69 144 GLY A N 1
ATOM 1150 C CA . GLY A 1 144 ? 4.117 -7.224 -8.281 1.00 89.69 144 GLY A CA 1
ATOM 1151 C C . GLY A 1 144 ? 4.485 -6.795 -6.861 1.00 89.69 144 GLY A C 1
ATOM 1152 O O . GLY A 1 144 ? 5.439 -7.335 -6.295 1.00 89.69 144 GLY A O 1
ATOM 1153 N N . PHE A 1 145 ? 3.747 -5.840 -6.293 1.00 94.38 145 PHE A N 1
ATOM 1154 C CA . PHE A 1 145 ? 3.941 -5.335 -4.936 1.00 94.38 145 PHE A CA 1
ATOM 1155 C C . PHE A 1 145 ? 2.845 -5.869 -4.014 1.00 94.38 145 PHE A C 1
ATOM 1157 O O . PHE A 1 145 ? 1.662 -5.635 -4.245 1.00 94.38 145 PHE A O 1
ATOM 1164 N N . VAL A 1 146 ? 3.230 -6.553 -2.942 1.00 94.81 146 VAL A N 1
ATOM 1165 C CA . VAL A 1 146 ? 2.308 -7.074 -1.927 1.00 94.81 146 VAL A CA 1
ATOM 1166 C C . VAL A 1 146 ? 2.352 -6.165 -0.708 1.00 94.81 146 VAL A C 1
ATOM 1168 O O . VAL A 1 146 ? 3.432 -5.810 -0.241 1.00 94.81 146 VAL A O 1
ATOM 1171 N N . LEU A 1 147 ? 1.186 -5.757 -0.203 1.00 96.88 147 LEU A N 1
ATOM 1172 C CA . LEU A 1 147 ? 1.103 -4.933 1.001 1.00 96.88 147 LEU A CA 1
ATOM 1173 C C . LEU A 1 147 ? 1.599 -5.740 2.208 1.00 96.88 147 LEU A C 1
ATOM 1175 O O . LEU A 1 147 ? 0.976 -6.729 2.586 1.00 96.88 147 LEU A O 1
ATOM 1179 N N . LEU A 1 148 ? 2.703 -5.295 2.802 1.00 95.62 148 LEU A N 1
ATOM 1180 C CA . LEU A 1 148 ? 3.303 -5.901 3.986 1.00 95.62 148 LEU A CA 1
ATOM 1181 C C . LEU A 1 148 ? 2.778 -5.250 5.264 1.00 95.62 148 LEU A C 1
ATOM 1183 O O . LEU A 1 148 ? 2.481 -5.948 6.226 1.00 95.62 148 LEU A O 1
ATOM 1187 N N . ASP A 1 149 ? 2.661 -3.920 5.276 1.00 97.00 149 ASP A N 1
ATOM 1188 C CA . ASP A 1 149 ? 2.154 -3.182 6.430 1.00 97.00 149 ASP A CA 1
ATOM 1189 C C . ASP A 1 149 ? 1.387 -1.917 6.030 1.00 97.00 149 ASP A C 1
ATOM 1191 O O . ASP A 1 149 ? 1.638 -1.298 4.994 1.00 97.00 149 ASP A O 1
ATOM 1195 N N . LEU A 1 150 ? 0.457 -1.530 6.900 1.00 97.12 150 LEU A N 1
ATOM 1196 C CA . LEU A 1 150 ? -0.304 -0.293 6.831 1.00 97.12 150 LEU A CA 1
ATOM 1197 C C . LEU A 1 150 ? -0.264 0.394 8.192 1.00 97.12 150 LEU A C 1
ATOM 1199 O O . LEU A 1 150 ? -0.608 -0.209 9.217 1.00 97.12 150 LEU A O 1
ATOM 1203 N N . LYS A 1 151 ? 0.111 1.673 8.185 1.00 96.31 151 LYS A N 1
ATOM 1204 C CA . LYS A 1 151 ? 0.093 2.546 9.357 1.00 96.31 151 LYS A CA 1
ATOM 1205 C C . LYS A 1 151 ? -0.735 3.786 9.069 1.00 96.31 151 LYS A C 1
ATOM 1207 O O . LYS A 1 151 ? -0.610 4.400 8.010 1.00 96.31 151 LYS A O 1
ATOM 1212 N N . ARG A 1 152 ? -1.552 4.169 10.044 1.00 95.31 152 ARG A N 1
ATOM 1213 C CA . ARG A 1 152 ? -2.306 5.418 10.047 1.00 95.31 152 ARG A CA 1
ATOM 1214 C C . ARG A 1 152 ? -1.761 6.291 11.172 1.00 95.31 152 ARG A C 1
ATOM 1216 O O . ARG A 1 152 ? -2.061 6.053 12.336 1.00 95.31 152 ARG A O 1
ATOM 1223 N N . ASN A 1 153 ? -0.964 7.296 10.824 1.00 94.12 153 ASN A N 1
ATOM 1224 C CA . ASN A 1 153 ? -0.424 8.252 11.797 1.00 94.12 153 ASN A CA 1
ATOM 1225 C C . ASN A 1 153 ? -1.499 9.269 12.210 1.00 94.12 153 ASN A C 1
ATOM 1227 O O . ASN A 1 153 ? -1.535 9.739 13.342 1.00 94.12 153 ASN A O 1
ATOM 1231 N N . SER A 1 154 ? -2.400 9.601 11.281 1.00 93.44 154 SER A N 1
ATOM 1232 C CA . SER A 1 154 ? -3.626 10.358 11.538 1.00 93.44 154 SER A CA 1
ATOM 1233 C C . SER A 1 154 ? -4.661 10.053 10.455 1.00 93.44 154 SER A C 1
ATOM 1235 O O . SER A 1 154 ? -4.357 9.389 9.466 1.00 93.44 154 SER A O 1
ATOM 1237 N N . LEU A 1 155 ? -5.878 10.595 10.566 1.00 92.19 155 LEU A N 1
ATOM 1238 C CA . LEU A 1 155 ? -6.879 10.492 9.495 1.00 92.19 155 LEU A CA 1
ATOM 1239 C C . LEU A 1 155 ? -6.340 10.953 8.119 1.00 92.19 155 LEU A C 1
ATOM 1241 O O . LEU A 1 155 ? -6.766 10.423 7.096 1.00 92.19 155 LEU A O 1
ATOM 1245 N N . LYS A 1 156 ? -5.388 11.898 8.094 1.00 95.62 156 LYS A N 1
ATOM 1246 C CA . LYS A 1 156 ? -4.811 12.498 6.878 1.00 95.62 156 LYS A CA 1
ATOM 1247 C C . LYS A 1 156 ? -3.328 12.162 6.671 1.00 95.62 156 LYS A C 1
ATOM 1249 O O . LYS A 1 156 ? -2.677 12.827 5.871 1.00 95.62 156 LYS A O 1
ATOM 1254 N N . ASP A 1 157 ? -2.793 11.172 7.384 1.00 97.12 157 ASP A N 1
ATOM 1255 C CA . ASP A 1 157 ? -1.392 10.752 7.269 1.00 97.12 157 ASP A CA 1
ATOM 1256 C C . ASP A 1 157 ? -1.295 9.226 7.343 1.00 97.12 157 ASP A C 1
ATOM 1258 O O . ASP A 1 157 ? -1.594 8.622 8.379 1.00 97.12 157 ASP A O 1
ATOM 1262 N N . TRP A 1 158 ? -0.917 8.620 6.218 1.00 97.75 158 TRP A N 1
ATOM 1263 C CA . TRP A 1 158 ? -0.877 7.174 6.033 1.00 97.75 158 TRP A CA 1
ATOM 1264 C C . TRP A 1 158 ? 0.460 6.728 5.452 1.00 97.75 158 TRP A C 1
ATOM 1266 O O . TRP A 1 158 ? 0.988 7.355 4.531 1.00 97.75 158 TRP A O 1
ATOM 1276 N N . SER A 1 159 ? 0.949 5.587 5.929 1.00 98.06 159 SER A N 1
ATOM 1277 C CA . SER A 1 159 ? 2.149 4.933 5.414 1.00 98.06 159 SER A CA 1
ATOM 1278 C C . SER A 1 159 ? 1.838 3.504 4.986 1.00 98.06 159 SER A C 1
ATOM 1280 O O . SER A 1 159 ? 1.243 2.735 5.742 1.00 98.06 159 SER A O 1
ATOM 1282 N N . TYR A 1 160 ? 2.274 3.156 3.781 1.00 98.31 160 TYR A N 1
ATOM 1283 C CA . TYR A 1 160 ? 2.122 1.840 3.180 1.00 98.31 160 TYR A CA 1
ATOM 1284 C C . TYR A 1 160 ? 3.498 1.231 2.938 1.00 98.31 160 TYR A C 1
ATOM 1286 O O . TYR A 1 160 ? 4.316 1.817 2.226 1.00 98.31 160 TYR A O 1
ATOM 1294 N N . THR A 1 161 ? 3.729 0.042 3.481 1.00 98.19 161 THR A N 1
ATOM 1295 C CA . THR A 1 161 ? 4.962 -0.715 3.264 1.00 98.19 161 THR A CA 1
ATOM 1296 C C . THR A 1 161 ? 4.651 -1.912 2.381 1.00 98.19 161 THR A C 1
ATOM 1298 O O . THR A 1 161 ? 3.756 -2.700 2.686 1.00 98.19 161 THR A O 1
ATOM 1301 N N . PHE A 1 162 ? 5.393 -2.062 1.289 1.00 97.19 162 PHE A N 1
ATOM 1302 C CA . PHE A 1 162 ? 5.218 -3.136 0.323 1.00 97.19 162 PHE A CA 1
ATOM 1303 C C . PHE A 1 162 ? 6.451 -4.028 0.247 1.00 97.19 162 PHE A C 1
ATOM 1305 O O . PHE A 1 162 ? 7.593 -3.565 0.254 1.00 97.19 162 PHE A O 1
ATOM 1312 N N . GLN A 1 163 ? 6.196 -5.318 0.085 1.00 94.12 163 GLN A N 1
ATOM 1313 C CA . GLN A 1 163 ? 7.174 -6.280 -0.387 1.00 94.12 163 GLN A CA 1
ATOM 1314 C C . GLN A 1 163 ? 7.101 -6.367 -1.912 1.00 94.12 163 GLN A C 1
ATOM 1316 O O . GLN A 1 163 ? 6.015 -6.390 -2.493 1.00 94.12 163 GLN A O 1
ATOM 1321 N N . VAL A 1 164 ? 8.257 -6.436 -2.566 1.00 89.81 164 VAL A N 1
ATOM 1322 C CA . VAL A 1 164 ? 8.345 -6.658 -4.012 1.00 89.81 164 VAL A CA 1
ATOM 1323 C C . VAL A 1 164 ? 8.601 -8.139 -4.256 1.00 89.81 164 VAL A C 1
ATOM 1325 O O . VAL A 1 164 ? 9.627 -8.650 -3.818 1.00 89.81 164 VAL A O 1
ATOM 1328 N N . ASN A 1 165 ? 7.678 -8.817 -4.940 1.00 83.44 165 ASN A N 1
ATOM 1329 C CA . ASN A 1 165 ? 7.822 -10.239 -5.269 1.00 83.44 165 ASN A CA 1
ATOM 1330 C C . ASN A 1 165 ? 8.335 -10.421 -6.698 1.00 83.44 165 ASN A C 1
ATOM 1332 O O . ASN A 1 165 ? 9.402 -10.978 -6.924 1.00 83.44 165 ASN A O 1
ATOM 1336 N N . THR A 1 166 ? 7.570 -9.930 -7.671 1.00 76.88 166 THR A N 1
ATOM 1337 C CA . THR A 1 166 ? 7.924 -10.000 -9.092 1.00 76.88 166 THR A CA 1
ATOM 1338 C C . THR A 1 166 ? 7.519 -8.677 -9.712 1.00 76.88 166 THR A C 1
ATOM 1340 O O . THR A 1 166 ? 6.361 -8.549 -10.118 1.00 76.88 166 THR A O 1
ATOM 1343 N N . PRO A 1 167 ? 8.400 -7.662 -9.691 1.00 68.19 167 PRO A N 1
ATOM 1344 C CA . PRO A 1 167 ? 8.037 -6.334 -10.151 1.00 68.19 167 PRO A CA 1
ATOM 1345 C C . PRO A 1 167 ? 7.536 -6.422 -11.591 1.00 68.19 167 PRO A C 1
ATOM 1347 O O . PRO A 1 167 ? 8.152 -7.047 -12.448 1.00 68.19 167 PRO A O 1
ATOM 1350 N N . LYS A 1 168 ? 6.375 -5.825 -11.837 1.00 71.12 168 LYS A N 1
ATOM 1351 C CA . LYS A 1 168 ? 5.805 -5.664 -13.169 1.00 71.12 168 LYS A CA 1
ATOM 1352 C C . LYS A 1 168 ? 5.653 -4.181 -13.396 1.00 71.12 168 LYS A C 1
ATOM 1354 O O . LYS A 1 168 ? 5.135 -3.460 -12.549 1.00 71.12 168 LYS A O 1
ATOM 1359 N N . LEU A 1 169 ? 6.136 -3.719 -14.536 1.00 67.44 169 LEU A N 1
ATOM 1360 C CA . LEU A 1 169 ? 5.959 -2.339 -14.936 1.00 67.44 169 LEU A CA 1
ATOM 1361 C C . LEU A 1 169 ? 4.677 -2.218 -15.751 1.00 67.44 169 LEU A C 1
ATOM 1363 O O . LEU A 1 169 ? 4.518 -2.869 -16.780 1.00 67.44 169 LEU A O 1
ATOM 1367 N N . ALA A 1 170 ? 3.778 -1.337 -15.315 1.00 61.25 170 ALA A N 1
ATOM 1368 C CA . ALA A 1 170 ? 2.591 -0.995 -16.084 1.00 61.25 170 ALA A CA 1
ATOM 1369 C C . ALA A 1 170 ? 3.001 -0.560 -17.498 1.00 61.25 170 ALA A C 1
ATOM 1371 O O . ALA A 1 170 ? 3.918 0.261 -17.657 1.00 61.25 170 ALA A O 1
ATOM 1372 N N . HIS A 1 171 ? 2.307 -1.112 -18.497 1.00 63.69 171 HIS A N 1
ATOM 1373 C CA . HIS A 1 171 ? 2.554 -0.878 -19.923 1.00 63.69 171 HIS A CA 1
ATOM 1374 C C . HIS A 1 171 ? 3.954 -1.298 -20.402 1.00 63.69 171 HIS A C 1
ATOM 1376 O O . HIS A 1 171 ? 4.431 -0.774 -21.405 1.00 63.69 171 HIS A O 1
ATOM 1382 N N . ALA A 1 172 ? 4.633 -2.206 -19.689 1.00 68.94 172 ALA A N 1
ATOM 1383 C CA . ALA A 1 172 ? 5.819 -2.851 -20.231 1.00 68.94 172 ALA A CA 1
ATOM 1384 C C . ALA A 1 172 ? 5.417 -3.925 -21.244 1.00 68.94 172 ALA A C 1
ATOM 1386 O O . ALA A 1 172 ? 4.569 -4.773 -20.958 1.00 68.94 172 ALA A O 1
ATOM 1387 N N . THR A 1 173 ? 6.032 -3.881 -22.421 1.00 71.56 173 THR A N 1
ATOM 1388 C CA . THR A 1 173 ? 5.851 -4.899 -23.452 1.00 71.56 173 THR A CA 1
ATOM 1389 C C . THR A 1 173 ? 6.795 -6.060 -23.145 1.00 71.56 173 THR A C 1
ATOM 1391 O O . THR A 1 173 ? 8.010 -5.835 -23.091 1.00 71.56 173 THR A O 1
ATOM 1394 N N . PRO A 1 174 ? 6.285 -7.286 -22.923 1.00 70.25 174 PRO A N 1
ATOM 1395 C CA . PRO A 1 174 ? 7.146 -8.446 -22.762 1.00 70.25 174 PRO A CA 1
ATOM 1396 C C . PRO A 1 174 ? 7.868 -8.726 -24.077 1.00 70.25 174 PRO A C 1
ATOM 1398 O O . PRO A 1 174 ? 7.240 -8.817 -25.133 1.00 70.25 174 PRO A O 1
ATOM 1401 N N . ILE A 1 175 ? 9.188 -8.865 -24.008 1.00 71.19 175 ILE A N 1
ATOM 1402 C CA . ILE A 1 175 ? 9.980 -9.382 -25.117 1.00 71.19 175 ILE A CA 1
ATOM 1403 C C . ILE A 1 175 ? 9.973 -10.899 -24.991 1.00 71.19 175 ILE A C 1
ATOM 1405 O O . ILE A 1 175 ? 10.563 -11.445 -24.061 1.00 71.19 175 ILE A O 1
ATOM 1409 N N . ILE A 1 176 ? 9.294 -11.567 -25.918 1.00 63.72 176 ILE A N 1
ATOM 1410 C CA . ILE A 1 176 ? 9.363 -13.021 -26.053 1.00 63.72 176 ILE A CA 1
ATOM 1411 C C . ILE A 1 176 ? 10.456 -13.308 -27.089 1.00 63.72 176 ILE A C 1
ATOM 1413 O O . ILE A 1 176 ? 10.406 -12.714 -28.170 1.00 63.72 176 ILE A O 1
ATOM 1417 N N . PRO A 1 177 ? 11.443 -14.171 -26.798 1.00 58.69 177 PRO A N 1
ATOM 1418 C CA . PRO A 1 177 ? 12.472 -14.555 -27.757 1.00 58.69 177 PRO A CA 1
ATOM 1419 C C . PRO A 1 177 ? 11.874 -15.453 -28.853 1.00 58.69 177 PRO A C 1
ATOM 1421 O O . PRO A 1 177 ? 12.062 -16.665 -28.870 1.00 58.69 177 PRO A O 1
ATOM 1424 N N . VAL A 1 178 ? 11.122 -14.857 -29.774 1.00 55.19 178 VAL A N 1
ATOM 1425 C CA . VAL A 1 178 ? 10.673 -15.478 -31.026 1.00 55.19 178 VAL A CA 1
ATOM 1426 C C . VAL A 1 178 ? 11.199 -14.610 -32.167 1.00 55.19 178 VAL A C 1
ATOM 1428 O O . VAL A 1 178 ? 11.297 -13.397 -32.013 1.00 55.19 178 VAL A O 1
ATOM 1431 N N . ASN A 1 179 ? 11.579 -15.232 -33.286 1.00 55.75 179 ASN A N 1
ATOM 1432 C CA . ASN A 1 179 ? 12.309 -14.642 -34.425 1.00 55.75 179 ASN A CA 1
ATOM 1433 C C . ASN A 1 179 ? 11.742 -13.336 -35.025 1.00 55.75 179 ASN A C 1
ATOM 1435 O O . ASN A 1 179 ? 12.440 -12.685 -35.801 1.00 55.75 179 ASN A O 1
ATOM 1439 N N . ASP A 1 180 ? 10.528 -12.937 -34.661 1.00 59.28 180 ASP A N 1
ATOM 1440 C CA . ASP A 1 180 ? 9.875 -11.727 -35.142 1.00 59.28 180 ASP A CA 1
ATOM 1441 C C . ASP A 1 180 ? 10.045 -10.622 -34.093 1.00 59.28 180 ASP A C 1
ATOM 1443 O O . ASP A 1 180 ? 9.276 -10.507 -33.137 1.00 59.28 180 ASP A O 1
ATOM 1447 N N . GLY A 1 181 ? 11.115 -9.835 -34.232 1.00 64.88 181 GLY A N 1
ATOM 1448 C CA . GLY A 1 181 ? 11.377 -8.687 -33.361 1.00 64.88 181 GLY A CA 1
ATOM 1449 C C . GLY A 1 181 ? 10.160 -7.758 -33.212 1.00 64.88 181 GLY A C 1
ATOM 1450 O O . GLY A 1 181 ? 9.304 -7.663 -34.089 1.00 64.88 181 GLY A O 1
ATOM 1451 N N . ILE A 1 182 ? 10.078 -7.043 -32.088 1.00 73.88 182 ILE A N 1
ATOM 1452 C CA . ILE A 1 182 ? 8.959 -6.133 -31.807 1.00 73.88 182 ILE A CA 1
ATOM 1453 C C . ILE A 1 182 ? 9.182 -4.803 -32.533 1.00 73.88 182 ILE A C 1
ATOM 1455 O O . ILE A 1 182 ? 10.153 -4.096 -32.262 1.00 73.88 182 ILE A O 1
ATOM 1459 N N . GLU A 1 183 ? 8.252 -4.426 -33.410 1.00 76.19 183 GLU A N 1
ATOM 1460 C CA . GLU A 1 183 ? 8.258 -3.112 -34.053 1.00 76.19 183 GLU A CA 1
ATOM 1461 C C . GLU A 1 183 ? 7.720 -2.031 -33.096 1.00 76.19 183 GLU A C 1
ATOM 1463 O O . GLU A 1 183 ? 6.563 -2.061 -32.667 1.00 76.19 183 GLU A O 1
ATOM 1468 N N . LEU A 1 184 ? 8.565 -1.050 -32.769 1.00 73.31 184 LEU A N 1
ATOM 1469 C CA . LEU A 1 184 ? 8.217 0.100 -31.933 1.00 73.31 184 LEU A CA 1
ATOM 1470 C C . L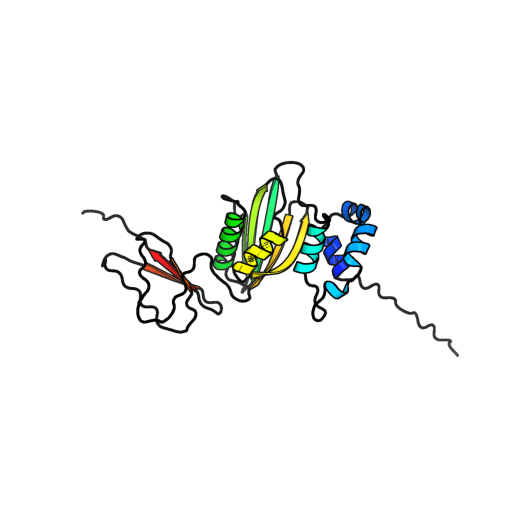EU A 1 184 ? 7.738 1.257 -32.827 1.00 73.31 184 LEU A C 1
ATOM 1472 O O . LEU A 1 184 ? 8.542 1.915 -33.482 1.00 73.31 184 LEU A O 1
ATOM 1476 N N . LYS A 1 185 ? 6.419 1.487 -32.885 1.00 67.50 185 LYS A N 1
ATOM 1477 C CA . LYS A 1 185 ? 5.786 2.369 -33.891 1.00 67.50 185 LYS A CA 1
ATOM 1478 C C . LYS A 1 185 ? 5.774 3.863 -33.546 1.00 67.50 185 LYS A C 1
ATOM 1480 O O . LYS A 1 185 ? 5.627 4.700 -34.432 1.00 67.50 185 LYS A O 1
ATOM 1485 N N . GLU A 1 186 ? 5.915 4.225 -32.278 1.00 60.22 186 GLU A N 1
ATOM 1486 C CA . GLU A 1 186 ? 5.969 5.622 -31.835 1.00 60.22 186 GLU A CA 1
ATOM 1487 C C . GLU A 1 186 ? 7.393 6.192 -31.898 1.00 60.22 186 GLU A C 1
ATOM 1489 O O . GLU A 1 186 ? 8.343 5.659 -31.322 1.00 60.22 186 GLU A O 1
ATOM 1494 N N . ILE A 1 187 ? 7.524 7.337 -32.564 1.00 54.28 187 ILE A N 1
ATOM 1495 C CA . ILE A 1 187 ? 8.806 7.964 -32.913 1.00 54.28 187 ILE A CA 1
ATOM 1496 C C . ILE A 1 187 ? 9.336 8.899 -31.799 1.00 54.28 187 ILE A C 1
ATOM 1498 O O . ILE A 1 187 ? 10.408 9.487 -31.936 1.00 54.28 187 ILE A O 1
ATOM 1502 N N . SER A 1 188 ? 8.576 9.077 -30.712 1.00 53.69 188 SER A N 1
ATOM 1503 C CA . SER A 1 188 ? 8.903 9.958 -29.576 1.00 53.69 188 SER A CA 1
ATOM 1504 C C . SER A 1 188 ? 8.313 9.451 -28.249 1.00 53.69 188 SER A C 1
ATOM 1506 O O . SER A 1 188 ? 7.796 10.233 -27.451 1.00 53.69 188 SER A O 1
ATOM 1508 N N . GLY A 1 189 ? 8.347 8.134 -28.040 1.00 62.25 189 GLY A N 1
ATOM 1509 C CA . GLY A 1 189 ? 7.788 7.465 -26.864 1.00 62.25 189 GLY A CA 1
ATOM 1510 C C . GLY A 1 189 ? 8.859 6.919 -25.917 1.00 62.25 189 GLY A C 1
ATOM 1511 O O . GLY A 1 189 ? 9.990 6.634 -26.313 1.00 62.25 189 GLY A O 1
ATOM 1512 N N . VAL A 1 190 ? 8.494 6.751 -24.643 1.00 65.31 190 VAL A N 1
ATOM 1513 C CA . VAL A 1 190 ? 9.286 5.974 -23.680 1.00 65.31 190 VAL A CA 1
ATOM 1514 C C . VAL A 1 190 ? 8.771 4.544 -23.692 1.00 65.31 190 VAL A C 1
ATOM 1516 O O . VAL A 1 190 ? 7.663 4.289 -23.218 1.00 65.31 190 VAL A O 1
ATOM 1519 N N . TYR A 1 191 ? 9.590 3.609 -24.163 1.00 71.06 191 TYR A N 1
ATOM 1520 C CA . TYR A 1 191 ? 9.244 2.192 -24.156 1.00 71.06 191 TYR A CA 1
ATOM 1521 C C . TYR A 1 191 ? 9.787 1.519 -22.909 1.00 71.06 191 TYR A C 1
ATOM 1523 O O . TYR A 1 191 ? 10.944 1.704 -22.524 1.00 71.06 191 TYR A O 1
ATOM 1531 N N . TRP A 1 192 ? 8.936 0.719 -22.284 1.00 71.31 192 TRP A N 1
ATOM 1532 C CA . TRP A 1 192 ? 9.328 -0.159 -21.197 1.00 71.31 192 TRP A CA 1
ATOM 1533 C C . TRP A 1 192 ? 9.255 -1.575 -21.712 1.00 71.31 192 TRP A C 1
ATOM 1535 O O . TRP A 1 192 ? 8.215 -2.007 -22.200 1.00 71.31 192 TRP A O 1
ATOM 1545 N N . LEU A 1 193 ? 10.380 -2.260 -21.639 1.00 75.56 193 LEU A N 1
ATOM 1546 C CA . LEU A 1 193 ? 10.526 -3.596 -22.170 1.00 75.56 193 LEU A CA 1
ATOM 1547 C C . LEU A 1 193 ? 10.819 -4.524 -21.001 1.00 75.56 193 LEU A C 1
ATOM 1549 O O . LEU A 1 193 ? 11.696 -4.237 -20.176 1.00 75.56 193 LEU A O 1
ATOM 1553 N N . ASP A 1 194 ? 10.045 -5.599 -20.918 1.00 74.12 194 ASP A N 1
ATOM 1554 C CA . ASP A 1 194 ? 10.246 -6.635 -19.916 1.00 74.12 194 ASP A CA 1
ATOM 1555 C C . ASP A 1 194 ? 10.991 -7.804 -20.553 1.00 74.12 194 ASP A C 1
ATOM 1557 O O . ASP A 1 194 ? 10.501 -8.419 -21.502 1.00 74.12 194 ASP A O 1
ATOM 1561 N N . MET A 1 195 ? 12.202 -8.063 -20.066 1.00 70.44 195 MET A N 1
ATOM 1562 C CA . MET A 1 195 ? 13.063 -9.119 -20.575 1.00 70.44 195 MET A CA 1
ATOM 1563 C C . MET A 1 195 ? 13.038 -10.258 -19.561 1.00 70.44 195 MET A C 1
ATOM 1565 O O . MET A 1 195 ? 13.685 -10.203 -18.515 1.00 70.44 195 MET A O 1
ATOM 1569 N N . THR A 1 196 ? 12.219 -11.261 -19.858 1.00 63.38 196 THR A N 1
ATOM 1570 C CA . THR A 1 196 ? 11.982 -12.405 -18.969 1.00 63.38 196 THR A CA 1
ATOM 1571 C C . THR A 1 196 ? 13.114 -13.429 -19.029 1.00 63.38 196 THR A C 1
ATOM 1573 O O . THR A 1 196 ? 13.395 -14.071 -18.019 1.00 63.38 196 THR A O 1
ATOM 1576 N N . ASP A 1 197 ? 13.826 -13.491 -20.157 1.00 65.56 197 ASP A N 1
ATOM 1577 C CA . ASP A 1 197 ? 14.932 -14.415 -20.397 1.00 65.56 197 ASP A CA 1
ATOM 1578 C C . ASP A 1 197 ? 16.283 -13.696 -20.501 1.00 65.56 197 ASP A C 1
ATOM 1580 O O . ASP A 1 197 ? 16.392 -12.574 -20.998 1.00 65.56 197 ASP A O 1
ATOM 1584 N N . SER A 1 198 ? 17.356 -14.358 -20.066 1.00 67.12 198 SER A N 1
ATOM 1585 C CA . SER A 1 198 ? 18.714 -13.871 -20.309 1.00 67.12 198 SER A CA 1
ATOM 1586 C C . SER A 1 198 ? 19.022 -13.906 -21.806 1.00 67.12 198 SER A C 1
ATOM 1588 O O . SER A 1 198 ? 18.925 -14.960 -22.432 1.00 67.12 198 SER A O 1
ATOM 1590 N N . GLY A 1 199 ? 19.449 -12.784 -22.382 1.00 70.69 199 GLY A N 1
ATOM 1591 C CA . GLY A 1 199 ? 19.733 -12.730 -23.810 1.00 70.69 199 GLY A CA 1
ATOM 1592 C C . GLY A 1 199 ? 20.351 -11.417 -24.266 1.00 70.69 199 GLY A C 1
ATOM 1593 O O . GLY A 1 199 ? 20.694 -10.544 -23.467 1.00 70.69 199 GLY A O 1
ATOM 1594 N N . LYS A 1 200 ? 20.505 -11.290 -25.585 1.00 72.50 200 LYS A N 1
ATOM 1595 C CA . LYS A 1 200 ? 20.997 -10.076 -26.236 1.00 72.50 200 LYS A CA 1
ATOM 1596 C C . LYS A 1 200 ? 19.814 -9.281 -26.778 1.00 72.50 200 LYS A C 1
ATOM 1598 O O . LYS A 1 200 ? 19.141 -9.729 -27.700 1.00 72.50 200 LYS A O 1
ATOM 1603 N N . LEU A 1 201 ? 19.610 -8.076 -26.252 1.00 74.75 201 LEU A N 1
ATOM 1604 C CA . LEU A 1 201 ? 18.683 -7.112 -26.838 1.00 74.75 201 LEU A CA 1
ATOM 1605 C C . LEU A 1 201 ? 19.359 -6.420 -28.030 1.00 74.75 201 LEU A C 1
ATOM 1607 O O . LEU A 1 201 ? 20.378 -5.749 -27.859 1.00 74.75 201 LEU A O 1
ATOM 1611 N N . ILE A 1 202 ? 18.802 -6.586 -29.231 1.00 77.81 202 ILE A N 1
ATOM 1612 C CA . ILE A 1 202 ? 19.221 -5.851 -30.431 1.00 77.81 202 ILE A CA 1
ATOM 1613 C C . ILE A 1 202 ? 18.167 -4.785 -30.713 1.00 77.81 202 ILE A C 1
ATOM 1615 O O . ILE A 1 202 ? 16.994 -5.099 -30.890 1.00 77.81 202 ILE A O 1
ATOM 1619 N N . ILE A 1 203 ? 18.597 -3.527 -30.749 1.00 78.25 203 ILE A N 1
ATOM 1620 C CA . ILE A 1 203 ? 17.748 -2.383 -31.075 1.00 78.25 203 ILE A CA 1
ATOM 1621 C C . ILE A 1 203 ? 18.254 -1.812 -32.395 1.00 78.25 203 ILE A C 1
ATOM 1623 O O . ILE A 1 203 ? 19.420 -1.432 -32.494 1.00 78.25 203 ILE A O 1
ATOM 1627 N N . ALA A 1 204 ? 17.383 -1.766 -33.397 1.00 78.69 204 ALA A N 1
ATOM 1628 C CA . ALA A 1 204 ? 17.672 -1.194 -34.704 1.00 78.69 204 ALA A CA 1
ATOM 1629 C C . ALA A 1 204 ? 16.635 -0.116 -35.030 1.00 78.69 204 ALA A C 1
ATOM 1631 O O . ALA A 1 204 ? 15.471 -0.234 -34.648 1.00 78.69 204 ALA A O 1
ATOM 1632 N N . ALA A 1 205 ? 17.061 0.921 -35.743 1.00 78.00 205 ALA A N 1
ATOM 1633 C CA . ALA A 1 205 ? 16.175 1.925 -36.309 1.00 78.00 205 ALA A CA 1
ATOM 1634 C C . ALA A 1 205 ? 16.464 2.093 -37.795 1.00 78.00 205 ALA A C 1
ATOM 1636 O O . ALA A 1 205 ? 17.601 1.944 -38.242 1.00 78.00 205 ALA A O 1
ATOM 1637 N N . ASN A 1 206 ? 15.418 2.433 -38.544 1.00 77.25 206 ASN A N 1
ATOM 1638 C CA . ASN A 1 206 ? 15.528 2.739 -39.970 1.00 77.25 206 ASN A CA 1
ATOM 1639 C C . ASN A 1 206 ? 16.183 4.111 -40.217 1.00 77.25 206 ASN A C 1
ATOM 1641 O O . ASN A 1 206 ? 16.693 4.364 -41.305 1.00 77.25 206 ASN A O 1
ATOM 1645 N N . ASP A 1 207 ? 16.172 4.988 -39.210 1.00 77.94 207 ASP A N 1
ATOM 1646 C CA . ASP A 1 207 ? 16.753 6.327 -39.258 1.00 77.94 207 ASP A CA 1
ATOM 1647 C C . ASP A 1 207 ? 18.149 6.341 -38.612 1.00 77.94 207 ASP A C 1
ATOM 1649 O O . ASP A 1 207 ? 18.316 5.942 -37.459 1.00 77.94 207 ASP A O 1
ATOM 1653 N N . LYS A 1 208 ? 19.149 6.826 -39.358 1.00 75.00 208 LYS A N 1
ATOM 1654 C CA . LYS A 1 208 ? 20.547 6.934 -38.910 1.00 75.00 208 LYS A CA 1
ATOM 1655 C C . LYS A 1 208 ? 20.758 8.041 -37.875 1.00 75.00 208 LYS A C 1
ATOM 1657 O O . LYS A 1 208 ? 21.756 8.005 -37.160 1.00 75.00 208 LYS A O 1
ATOM 1662 N N . GLU A 1 209 ? 19.856 9.018 -37.802 1.00 76.50 209 GLU A N 1
ATOM 1663 C CA . GLU A 1 209 ? 19.931 10.128 -36.845 1.00 76.50 209 GLU A CA 1
ATOM 1664 C C . GLU A 1 209 ? 19.263 9.792 -35.503 1.00 76.50 209 GLU A C 1
ATOM 1666 O O . GLU A 1 209 ? 19.383 10.546 -34.533 1.00 76.50 209 GLU A O 1
ATOM 1671 N N . TRP A 1 210 ? 18.578 8.648 -35.411 1.00 73.81 210 TRP A N 1
ATOM 1672 C CA . TRP A 1 210 ? 17.927 8.223 -34.181 1.00 73.81 210 TRP A CA 1
ATOM 1673 C C . TRP A 1 210 ? 18.945 7.771 -33.132 1.00 73.81 210 TRP A C 1
ATOM 1675 O O . TRP A 1 210 ? 19.681 6.802 -33.320 1.00 73.81 210 TRP A O 1
ATOM 1685 N N . GLN A 1 211 ? 18.944 8.453 -31.986 1.00 72.25 211 GLN A N 1
ATOM 1686 C CA . GLN A 1 211 ? 19.787 8.115 -30.842 1.00 72.25 211 GLN A CA 1
ATOM 1687 C C . GLN A 1 211 ? 18.924 7.650 -29.662 1.00 72.25 211 GLN A C 1
ATOM 1689 O O . GLN A 1 211 ? 18.294 8.477 -28.990 1.00 72.25 211 GLN A O 1
ATOM 1694 N N . PRO A 1 212 ? 18.873 6.335 -29.382 1.00 74.19 212 PRO A N 1
ATOM 1695 C CA . PRO A 1 212 ? 18.193 5.831 -28.207 1.00 74.19 212 PRO A CA 1
ATOM 1696 C C . PRO A 1 212 ? 19.054 6.016 -26.959 1.00 74.19 212 PRO A C 1
ATOM 1698 O O . PRO A 1 212 ? 20.230 5.664 -26.921 1.00 74.19 212 PRO A O 1
ATOM 1701 N N . GLN A 1 213 ? 18.430 6.457 -25.880 1.00 74.38 213 GLN A N 1
ATOM 1702 C CA . GLN A 1 213 ? 18.941 6.305 -24.530 1.00 74.38 213 GLN A CA 1
ATOM 1703 C C . GLN A 1 213 ? 18.328 5.043 -23.914 1.00 74.38 213 GLN A C 1
ATOM 1705 O O . GLN A 1 213 ? 17.138 4.996 -23.610 1.00 74.38 213 GLN A O 1
ATOM 1710 N N . VAL A 1 214 ? 19.150 4.017 -23.701 1.00 72.56 214 VAL A N 1
ATOM 1711 C CA . VAL A 1 214 ? 18.752 2.783 -23.009 1.00 72.56 214 VAL A CA 1
ATOM 1712 C C . VAL A 1 214 ? 19.140 2.891 -21.532 1.00 72.56 214 VAL A C 1
ATOM 1714 O O . VAL A 1 214 ? 20.255 3.285 -21.203 1.00 72.56 214 VAL A O 1
ATOM 1717 N N . SER A 1 215 ? 18.241 2.546 -20.617 1.00 70.44 215 SER A N 1
ATOM 1718 C CA . SER A 1 215 ? 18.516 2.436 -19.181 1.00 70.44 215 SER A CA 1
ATOM 1719 C C . SER A 1 215 ? 18.061 1.073 -18.681 1.00 70.44 215 SER A C 1
ATOM 1721 O O . SER A 1 215 ? 16.898 0.716 -18.842 1.00 70.44 215 SER A O 1
ATOM 1723 N N . PHE A 1 216 ? 18.959 0.317 -18.059 1.00 66.88 216 PHE A N 1
ATOM 1724 C CA . PHE A 1 216 ? 18.637 -0.981 -17.469 1.00 66.88 216 PHE A CA 1
ATOM 1725 C C . PHE A 1 216 ? 18.247 -0.823 -15.995 1.00 66.88 216 PHE A C 1
ATOM 1727 O O . PHE A 1 216 ? 18.853 -0.057 -15.250 1.00 66.88 216 PHE A O 1
ATOM 1734 N N . PHE A 1 217 ? 17.237 -1.573 -15.576 1.00 63.28 217 PHE A N 1
ATOM 1735 C CA . PHE A 1 217 ? 16.713 -1.666 -14.220 1.00 63.28 217 PHE A CA 1
ATOM 1736 C C . PHE A 1 217 ? 16.916 -3.092 -13.750 1.00 63.28 217 PHE A C 1
ATOM 1738 O O . PHE A 1 217 ? 16.094 -3.968 -14.002 1.00 63.28 217 PHE A O 1
ATOM 1745 N N . VAL A 1 218 ? 18.034 -3.339 -13.081 1.00 51.84 218 VAL A N 1
ATOM 1746 C CA . VAL A 1 218 ? 18.342 -4.671 -12.572 1.00 51.84 218 VAL A CA 1
ATOM 1747 C C . VAL A 1 218 ? 17.815 -4.786 -11.146 1.00 51.84 218 VAL A C 1
ATOM 1749 O O . VAL A 1 218 ? 18.372 -4.202 -10.221 1.00 51.84 218 VAL A O 1
ATOM 1752 N N . ARG A 1 219 ? 16.741 -5.553 -10.962 1.00 49.47 219 ARG A N 1
ATOM 1753 C CA . ARG A 1 219 ? 16.459 -6.261 -9.709 1.00 49.47 219 ARG A CA 1
ATOM 1754 C C . ARG A 1 219 ? 15.641 -7.488 -10.076 1.00 49.47 219 ARG A C 1
ATOM 1756 O O . ARG A 1 219 ? 14.481 -7.315 -10.401 1.00 49.47 219 ARG A O 1
ATOM 1763 N N . HIS A 1 220 ? 16.276 -8.664 -10.079 1.00 38.84 220 HIS A N 1
ATOM 1764 C CA . HIS A 1 220 ? 15.736 -9.929 -10.597 1.00 38.84 220 HIS A CA 1
ATOM 1765 C C . HIS A 1 220 ? 14.193 -9.992 -10.627 1.00 38.84 220 HIS A C 1
ATOM 1767 O O . HIS A 1 220 ? 13.590 -10.069 -9.552 1.00 38.84 220 HIS A O 1
ATOM 1773 N N . PRO A 1 221 ? 13.553 -9.974 -11.819 1.00 45.09 221 PRO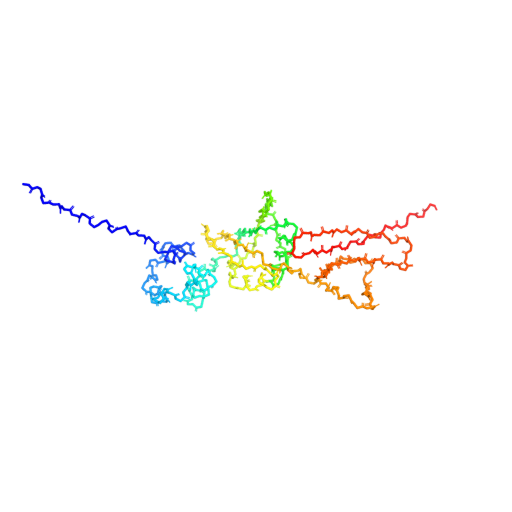 A N 1
ATOM 1774 C CA . PRO A 1 221 ? 14.114 -9.903 -13.182 1.00 45.09 221 PRO A CA 1
ATOM 1775 C C . PRO A 1 221 ? 14.455 -8.472 -13.672 1.00 45.09 221 PRO A C 1
ATOM 1777 O O . PRO A 1 221 ? 13.993 -7.473 -13.133 1.00 45.09 221 PRO A O 1
ATOM 1780 N N . ALA A 1 222 ? 15.321 -8.360 -14.686 1.00 46.22 222 ALA A N 1
ATOM 1781 C CA . ALA A 1 222 ? 15.805 -7.074 -15.198 1.00 46.22 222 ALA A CA 1
ATOM 1782 C C . ALA A 1 222 ? 14.809 -6.427 -16.179 1.00 46.22 222 ALA A C 1
ATOM 1784 O O . ALA A 1 222 ? 14.426 -7.037 -17.171 1.00 46.22 222 ALA A O 1
ATOM 1785 N N . HIS A 1 223 ? 14.452 -5.161 -15.961 1.00 47.00 223 HIS A N 1
ATOM 1786 C CA . HIS A 1 223 ? 13.662 -4.374 -16.915 1.00 47.00 223 HIS A CA 1
ATOM 1787 C C . HIS A 1 223 ? 14.566 -3.422 -17.706 1.00 47.00 223 HIS A C 1
ATOM 1789 O O . HIS A 1 223 ? 15.556 -2.928 -17.178 1.00 47.00 223 HIS A O 1
ATOM 1795 N N . ALA A 1 224 ? 14.228 -3.095 -18.952 1.00 47.31 224 ALA A N 1
ATOM 1796 C CA . ALA A 1 224 ? 14.923 -2.064 -19.726 1.00 47.31 224 ALA A CA 1
ATOM 1797 C C . ALA A 1 224 ? 13.960 -0.921 -20.077 1.00 47.31 224 ALA A C 1
ATOM 1799 O O . ALA A 1 224 ? 12.791 -1.131 -20.399 1.00 47.31 224 ALA A O 1
ATOM 1800 N N . LYS A 1 225 ? 14.450 0.314 -20.007 1.00 44.31 225 LYS A N 1
ATOM 1801 C CA . LYS A 1 225 ? 13.772 1.522 -20.481 1.00 44.31 225 LYS A CA 1
ATOM 1802 C C . LYS A 1 225 ? 14.505 2.043 -21.694 1.00 44.31 225 LYS A C 1
ATOM 1804 O O . LYS A 1 225 ? 15.721 2.195 -21.653 1.00 44.31 225 LYS A O 1
ATOM 1809 N N . LEU A 1 226 ? 13.754 2.391 -22.720 1.00 41.62 226 LEU A N 1
ATOM 1810 C CA . LEU A 1 226 ? 14.254 3.076 -23.896 1.00 41.62 226 LEU A CA 1
ATOM 1811 C C . LEU A 1 226 ? 13.642 4.477 -23.947 1.00 41.62 226 LEU A C 1
ATOM 1813 O O . LEU A 1 226 ? 12.429 4.637 -23.824 1.00 41.62 226 LEU A O 1
ATOM 1817 N N . HIS A 1 227 ? 14.482 5.485 -24.119 1.00 39.00 227 HIS A N 1
ATOM 1818 C CA . HIS A 1 227 ? 14.126 6.886 -24.316 1.00 39.00 227 HIS A CA 1
ATOM 1819 C C . HIS A 1 227 ? 14.617 7.313 -25.697 1.00 39.00 227 HIS A C 1
ATOM 1821 O O . HIS A 1 227 ? 15.797 7.168 -25.985 1.00 39.00 227 HIS A O 1
ATOM 1827 N N . SER A 1 228 ? 13.761 7.871 -26.545 1.00 38.28 228 SER A N 1
ATOM 1828 C CA . SER A 1 228 ? 14.186 8.480 -27.814 1.00 38.28 228 SER A CA 1
ATOM 1829 C C . SER A 1 228 ? 14.122 10.003 -27.720 1.00 38.28 228 SER A C 1
ATOM 1831 O O . SER A 1 228 ? 13.065 10.536 -27.383 1.00 38.28 228 SER A O 1
ATOM 1833 N N . HIS A 1 229 ? 15.204 10.706 -28.063 1.00 35.59 229 HIS A N 1
ATOM 1834 C CA . HIS A 1 229 ? 15.183 12.159 -28.273 1.00 35.59 229 HIS A CA 1
ATOM 1835 C C . HIS A 1 229 ? 15.383 12.464 -29.759 1.00 35.59 229 HIS A C 1
ATOM 1837 O O . HIS A 1 229 ? 16.289 11.923 -30.386 1.00 35.59 229 HIS A O 1
ATOM 1843 N N . ARG A 1 230 ? 14.554 13.353 -30.319 1.00 34.03 230 ARG A N 1
ATOM 1844 C CA . ARG A 1 230 ? 14.765 13.933 -31.650 1.00 34.03 230 ARG A CA 1
ATOM 1845 C C . ARG A 1 230 ? 15.283 15.358 -31.445 1.00 34.03 230 ARG A C 1
ATOM 1847 O O . ARG A 1 230 ? 14.534 16.207 -30.965 1.00 34.03 230 ARG A O 1
ATOM 1854 N N . TYR A 1 231 ? 16.554 15.622 -31.740 1.00 34.19 231 TYR A N 1
ATOM 1855 C CA . TYR A 1 231 ? 17.048 17.001 -31.759 1.00 34.19 231 TYR A CA 1
ATOM 1856 C C . TYR A 1 231 ? 16.484 17.710 -33.000 1.00 34.19 231 TYR A C 1
ATOM 1858 O O . TYR A 1 231 ? 16.530 17.134 -34.088 1.00 34.19 231 TYR A O 1
ATOM 1866 N N . PRO A 1 232 ? 15.936 18.934 -32.889 1.00 33.94 232 PRO A N 1
ATOM 1867 C CA . PRO A 1 232 ? 15.565 19.696 -34.070 1.00 33.94 232 PRO A CA 1
ATOM 1868 C C . PRO A 1 232 ? 16.834 20.059 -34.849 1.00 33.94 232 PRO A C 1
ATOM 1870 O O . PRO A 1 232 ? 17.763 20.662 -34.310 1.00 33.94 232 PRO A O 1
ATOM 1873 N N . TYR A 1 233 ? 16.853 19.675 -36.123 1.00 33.22 233 TYR A N 1
ATOM 1874 C CA . TYR A 1 233 ? 17.904 19.977 -37.089 1.00 33.22 233 TYR A CA 1
ATOM 1875 C C . TYR A 1 233 ? 18.158 21.495 -37.128 1.00 33.22 233 TYR A C 1
ATOM 1877 O O . TYR A 1 233 ? 17.307 22.263 -37.584 1.00 33.22 233 TYR A O 1
ATOM 1885 N N . ARG A 1 234 ? 19.324 21.954 -36.653 1.00 31.91 234 ARG A N 1
ATOM 1886 C CA . ARG A 1 234 ? 19.820 23.298 -36.978 1.00 31.91 234 ARG A CA 1
ATOM 1887 C C . ARG A 1 234 ? 20.378 23.230 -38.395 1.00 31.91 234 ARG A C 1
ATOM 1889 O O . ARG A 1 234 ? 21.433 22.643 -38.611 1.00 31.91 234 ARG A O 1
ATOM 1896 N N . LYS A 1 235 ? 19.657 23.808 -39.360 1.00 34.53 235 LYS A N 1
ATOM 1897 C CA . LYS A 1 235 ? 20.250 24.139 -40.659 1.00 34.53 235 LYS A CA 1
ATOM 1898 C C . LYS A 1 235 ? 21.349 25.176 -40.413 1.00 34.53 235 LYS A C 1
ATOM 1900 O O . LYS A 1 235 ? 21.047 26.241 -39.875 1.00 34.53 235 LYS A O 1
ATOM 1905 N N . ASN A 1 236 ? 22.584 24.816 -40.754 1.00 43.81 236 ASN A N 1
ATOM 1906 C CA . ASN A 1 236 ? 23.661 25.775 -41.000 1.00 43.81 236 ASN A CA 1
ATOM 1907 C C . ASN A 1 236 ? 23.397 26.502 -42.319 1.00 43.81 236 ASN A C 1
ATOM 1909 O O . ASN A 1 236 ? 22.874 25.835 -43.245 1.00 43.81 236 ASN A O 1
#

Radius of gyration: 24.19 Å; chains: 1; bounding box: 42×50×96 Å

Sequence (236 aa):
MVLLITAFYFCLSADALDTKIKSLMDHTFYQTNKNFIQRVFSHKEAFYEQGTLQIQKVINALKENGLLPLKFKKPSSLRVRFEAKTSPLLLLKTIRGVLSSMGYAYFPILEVTHNQDDSSATFALTTEYALDPTLLAKLFAKQGFVLLDLKRNSLKDWSYTFQVNTPKLAHATPIIPVNDGIELKEISGVYWLDMTDSGKLIIAANDKEWQPQVSFFVRHPAHAKLHSHRYPYRKN

Secondary structure (DSSP, 8-state):
---------------HHHHHHHHTS-HHHHHHTHHHHHHHTSSGGGGEETTEE-HHHHHHHHHHTT-S--EEEEEEEEEEEEEEES-HHHHHHHHHHHHHHTT-----EEEEEEETTEEEEEEEEEEEE---HHHHHHHHHHTTEEEEEEEEEETTEEEEEEEESS---TTPEEE--SSSPPP---TT-EEEEEE-SS-------S-TT-EEEEEEEESSSEEEEEEEE-------